Protein AF-A0A7X1KJV2-F1 (afdb_monomer_lite)

Secondary structure (DSSP, 8-state):
----HHHHHHHHHHHHHTT-TTS---S--SS---HHHHHHHHHHHHHHHHHHHHHHHHHHHHHHHHHHHHHHHHHHHHHHHHHHHHHHHHHHHHHHHHHHHHHHHHHHHHHHHHHHHHHHHHHHHHHHHHHHHHHHHHHHHHHHHHHHHHHHHHTTPPP-SSSHHHHHHHHHHHHHSTTHHHHHHHHHHHHHHHHHHHTT-

pLDDT: mean 85.7, std 14.47, range [44.16, 98.56]

Structure (mmCIF, N/CA/C/O backbone):
data_AF-A0A7X1KJV2-F1
#
_entry.id   AF-A0A7X1KJV2-F1
#
loop_
_atom_site.group_PDB
_atom_site.id
_atom_site.type_symbol
_atom_site.label_atom_id
_atom_site.label_alt_id
_atom_site.label_comp_id
_atom_site.label_asym_id
_atom_site.label_entity_id
_atom_site.label_seq_id
_atom_site.pdbx_PDB_ins_code
_atom_site.Cartn_x
_atom_site.Cartn_y
_atom_site.Cartn_z
_atom_site.occupancy
_atom_site.B_iso_or_equiv
_atom_site.auth_seq_id
_atom_site.auth_comp_id
_atom_site.auth_asym_id
_atom_site.auth_atom_id
_atom_site.pdbx_PDB_model_num
ATOM 1 N N . MET A 1 1 ? -33.672 -8.541 75.649 1.00 48.47 1 MET A N 1
ATOM 2 C CA . MET A 1 1 ? -34.835 -8.705 76.542 1.00 48.47 1 MET A CA 1
ATOM 3 C C . MET A 1 1 ? -36.002 -9.132 75.667 1.00 48.47 1 MET A C 1
ATOM 5 O O . MET A 1 1 ? -36.466 -8.332 74.867 1.00 48.47 1 MET A O 1
ATOM 9 N N . THR A 1 2 ? -36.360 -10.414 75.686 1.00 64.50 2 THR A N 1
ATOM 10 C CA . THR A 1 2 ? -37.400 -10.982 74.814 1.00 64.50 2 THR A CA 1
ATOM 11 C C . THR A 1 2 ? -38.741 -10.815 75.512 1.00 64.50 2 THR A C 1
ATOM 13 O O . THR A 1 2 ? -38.960 -11.388 76.575 1.00 64.50 2 THR A O 1
ATOM 16 N N . ILE A 1 3 ? -39.604 -9.972 74.956 1.00 75.69 3 ILE A N 1
ATOM 17 C CA . ILE A 1 3 ? -40.959 -9.781 75.467 1.00 75.69 3 ILE A CA 1
ATOM 18 C C . ILE A 1 3 ? -41.814 -10.947 74.960 1.00 75.69 3 ILE A C 1
ATOM 20 O O . ILE A 1 3 ? -41.861 -11.204 73.758 1.00 75.69 3 ILE A O 1
ATOM 24 N N . ASP A 1 4 ? -42.471 -11.657 75.875 1.00 85.12 4 ASP A N 1
ATOM 25 C CA . ASP A 1 4 ? -43.374 -12.767 75.559 1.00 85.12 4 ASP A CA 1
ATOM 26 C C . ASP A 1 4 ? -44.727 -12.211 75.079 1.00 85.12 4 ASP A C 1
ATOM 28 O O . ASP A 1 4 ? -45.632 -11.919 75.867 1.00 85.12 4 ASP A O 1
ATOM 32 N N . LYS A 1 5 ? -44.815 -11.968 73.766 1.00 83.50 5 LYS A N 1
ATOM 33 C CA . LYS A 1 5 ? -45.962 -11.320 73.108 1.00 83.50 5 LYS A CA 1
ATOM 34 C C . LYS A 1 5 ? -47.236 -12.150 73.202 1.00 83.50 5 LYS A C 1
ATOM 36 O O . LYS A 1 5 ? -48.305 -11.582 73.390 1.00 83.50 5 LYS A O 1
ATOM 41 N N . GLU A 1 6 ? -47.106 -13.473 73.138 1.00 85.44 6 GLU A N 1
ATOM 42 C CA . GLU A 1 6 ? -48.201 -14.434 73.312 1.00 85.44 6 GLU A CA 1
ATOM 43 C C . GLU A 1 6 ? -48.834 -14.278 74.700 1.00 85.44 6 GLU A C 1
ATOM 45 O O . GLU A 1 6 ? -50.049 -14.115 74.823 1.00 85.44 6 GLU A O 1
ATOM 50 N N . LYS A 1 7 ? -48.008 -14.216 75.756 1.00 84.88 7 LYS A N 1
ATOM 51 C CA . LYS A 1 7 ? -48.503 -13.971 77.120 1.00 84.88 7 LYS A CA 1
ATOM 52 C C . LYS A 1 7 ? -49.143 -12.594 77.283 1.00 84.88 7 LYS A C 1
ATOM 54 O O . LYS A 1 7 ? -50.166 -12.484 77.955 1.00 84.88 7 LYS A O 1
ATOM 59 N N . LEU A 1 8 ? -48.572 -11.545 76.689 1.00 82.31 8 LEU A N 1
ATOM 60 C CA . LEU A 1 8 ? -49.138 -10.189 76.754 1.00 82.31 8 LEU A CA 1
ATOM 61 C C . LEU A 1 8 ? -50.469 -10.070 76.007 1.00 82.31 8 LEU A C 1
ATOM 63 O O . LEU A 1 8 ? -51.393 -9.438 76.518 1.00 82.31 8 LEU A O 1
ATOM 67 N N . LYS A 1 9 ? -50.586 -10.715 74.845 1.00 86.88 9 LYS A N 1
ATOM 68 C CA . LYS A 1 9 ? -51.823 -10.800 74.067 1.00 86.88 9 LYS A CA 1
ATOM 69 C C . LYS A 1 9 ? -52.916 -11.520 74.855 1.00 86.88 9 LYS A C 1
ATOM 71 O O . LYS A 1 9 ? -53.989 -10.956 75.052 1.00 86.88 9 LYS A O 1
ATOM 76 N N . ALA A 1 10 ? -52.601 -12.689 75.418 1.00 83.31 10 ALA A N 1
ATOM 77 C CA . ALA A 1 10 ? -53.531 -13.462 76.240 1.00 83.31 10 ALA A CA 1
ATOM 78 C C . ALA A 1 10 ? -53.995 -12.698 77.497 1.00 83.31 10 ALA A C 1
ATOM 80 O O . ALA A 1 10 ? -55.165 -12.765 77.878 1.00 83.31 10 ALA A O 1
ATOM 81 N N . LEU A 1 11 ? -53.100 -11.942 78.147 1.00 82.38 11 LEU A N 1
ATOM 82 C CA . LEU A 1 11 ? -53.447 -11.097 79.296 1.00 82.38 11 LEU A CA 1
ATOM 83 C C . LEU A 1 11 ? -54.347 -9.916 78.904 1.00 82.38 11 LEU A C 1
ATOM 85 O O . LEU A 1 11 ? -55.293 -9.612 79.632 1.00 82.38 11 LEU A O 1
ATOM 89 N N . ALA A 1 12 ? -54.087 -9.274 77.763 1.00 79.50 12 ALA A N 1
ATOM 90 C CA . ALA A 1 12 ? -54.897 -8.167 77.261 1.00 79.50 12 ALA A CA 1
ATOM 91 C C . ALA A 1 12 ? -56.299 -8.631 76.822 1.00 79.50 12 ALA A C 1
ATOM 93 O O . ALA A 1 12 ? -57.295 -8.031 77.223 1.00 79.50 12 ALA A O 1
ATOM 94 N N . GLU A 1 13 ? -56.404 -9.741 76.088 1.00 81.12 13 GLU A N 1
ATOM 95 C CA . GLU A 1 13 ? -57.688 -10.348 75.700 1.00 81.12 13 GLU A CA 1
ATOM 96 C C . GLU A 1 13 ? -58.522 -10.737 76.932 1.00 81.12 13 GLU A C 1
ATOM 98 O O . GLU A 1 13 ? -59.712 -10.421 77.012 1.00 81.12 13 GLU A O 1
ATOM 103 N N . ARG A 1 14 ? -57.886 -11.328 77.955 1.00 79.88 14 ARG A N 1
ATOM 104 C CA . ARG A 1 14 ? -58.539 -11.680 79.226 1.00 79.88 14 ARG A CA 1
ATOM 105 C C . ARG A 1 14 ? -59.003 -10.451 80.015 1.00 79.88 14 ARG A C 1
ATOM 107 O O . ARG A 1 14 ? -60.064 -10.490 80.633 1.00 79.88 14 ARG A O 1
ATOM 114 N N . ALA A 1 15 ? -58.247 -9.353 79.986 1.00 72.56 15 ALA A N 1
ATOM 115 C CA . ALA A 1 15 ? -58.628 -8.096 80.632 1.00 72.56 15 ALA A CA 1
ATOM 116 C C . ALA A 1 15 ? -59.816 -7.400 79.938 1.00 72.56 15 ALA A C 1
ATOM 118 O O . ALA A 1 15 ? -60.631 -6.772 80.612 1.00 72.56 15 ALA A O 1
ATOM 119 N N . ILE A 1 16 ? -59.953 -7.539 78.614 1.00 71.88 16 ILE A N 1
ATOM 120 C CA . ILE A 1 16 ? -61.125 -7.057 77.863 1.00 71.88 16 ILE A CA 1
ATOM 121 C C . ILE A 1 16 ? -62.349 -7.923 78.176 1.00 71.88 16 ILE A C 1
ATOM 123 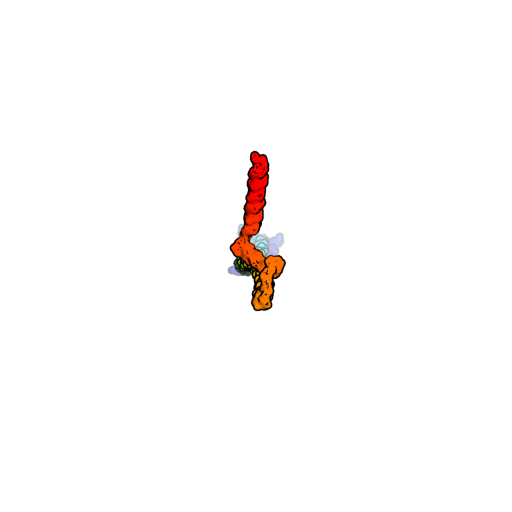O O . ILE A 1 16 ? -63.409 -7.382 78.485 1.00 71.88 16 ILE A O 1
ATOM 127 N N . ALA A 1 17 ? -62.193 -9.252 78.170 1.00 71.75 17 ALA A N 1
ATOM 128 C CA . ALA A 1 17 ? -63.270 -10.193 78.489 1.00 71.75 17 ALA A CA 1
ATOM 129 C C . ALA A 1 17 ? -63.822 -10.010 79.918 1.00 71.75 17 ALA A C 1
ATOM 131 O O . ALA A 1 17 ? -65.021 -10.157 80.145 1.00 71.75 17 ALA A O 1
ATOM 132 N N . ASN A 1 18 ? -62.964 -9.635 80.873 1.00 66.62 18 ASN A N 1
ATOM 133 C CA . ASN A 1 18 ? -63.346 -9.388 82.267 1.00 66.62 18 ASN A CA 1
ATOM 134 C C . ASN A 1 18 ? -63.974 -8.000 82.521 1.00 66.62 18 ASN A C 1
ATOM 136 O O . ASN A 1 18 ? -64.547 -7.798 83.587 1.00 66.62 18 ASN A O 1
ATOM 140 N N . ASN A 1 19 ? -63.907 -7.057 81.572 1.00 61.09 19 ASN A N 1
ATOM 141 C CA . ASN A 1 19 ? -64.531 -5.723 81.659 1.00 61.09 19 ASN A CA 1
ATOM 142 C C . ASN A 1 19 ? -65.955 -5.692 81.053 1.00 61.09 19 ASN A C 1
ATOM 144 O O . ASN A 1 19 ? -66.421 -4.665 80.555 1.00 61.09 19 ASN A O 1
ATOM 148 N N . HIS A 1 20 ? -66.658 -6.827 81.069 1.00 48.97 20 HIS A N 1
ATOM 149 C CA . HIS A 1 20 ? -68.021 -6.954 80.552 1.00 48.97 20 HIS A CA 1
ATOM 150 C C . HIS A 1 20 ? -69.034 -6.158 81.413 1.00 48.97 20 HIS A C 1
ATOM 152 O O . HIS A 1 20 ? -68.893 -6.141 82.637 1.00 48.97 20 HIS A O 1
ATOM 158 N N . PRO A 1 21 ? -70.104 -5.563 80.838 1.00 47.06 21 PRO A N 1
ATOM 159 C CA . PRO A 1 21 ? -71.015 -4.649 81.546 1.00 47.06 21 PRO A CA 1
ATOM 160 C C . PRO A 1 21 ? -71.909 -5.288 82.635 1.00 47.06 21 PRO A C 1
ATOM 162 O O . PRO A 1 21 ? -72.857 -4.656 83.091 1.00 47.06 21 PRO A O 1
ATOM 165 N N . GLY A 1 22 ? -71.636 -6.526 83.060 1.00 52.06 22 GLY A N 1
ATOM 166 C CA . GLY A 1 22 ? -72.418 -7.269 84.057 1.00 52.06 22 GLY A CA 1
ATOM 167 C C . GLY A 1 22 ? -71.641 -7.746 85.291 1.00 52.06 22 GLY A C 1
ATOM 168 O O . GLY A 1 22 ? -72.224 -8.426 86.130 1.00 52.06 22 GLY A O 1
ATOM 169 N N . GLY A 1 23 ? -70.348 -7.428 85.422 1.00 46.00 23 GLY A N 1
ATOM 170 C CA . GLY A 1 23 ? -69.518 -7.820 86.569 1.00 46.00 23 GLY A CA 1
ATOM 171 C C . GLY A 1 23 ? -68.960 -6.600 87.297 1.00 46.00 23 GLY A C 1
ATOM 172 O O . GLY A 1 23 ? -68.444 -5.695 86.654 1.00 46.00 23 GLY A O 1
ATOM 173 N N . GLY A 1 24 ? -69.104 -6.573 88.626 1.00 44.16 24 GLY A N 1
ATOM 174 C CA . GLY A 1 24 ? -68.812 -5.448 89.525 1.00 44.16 24 GLY A CA 1
ATOM 175 C C . GLY A 1 24 ? -67.584 -4.604 89.166 1.00 44.16 24 GLY A C 1
ATOM 176 O O . GLY A 1 24 ? -66.493 -5.121 88.935 1.00 44.16 24 GLY A O 1
ATOM 177 N N . GLY A 1 25 ? -67.800 -3.286 89.143 1.00 45.44 25 GLY A N 1
ATOM 178 C CA . GLY A 1 25 ? -66.841 -2.281 88.702 1.00 45.44 25 GLY A CA 1
ATOM 179 C C . GLY A 1 25 ? -65.503 -2.322 89.437 1.00 45.44 25 GLY A C 1
ATOM 180 O O . GLY A 1 25 ? -65.438 -2.391 90.663 1.00 45.44 25 GLY A O 1
ATOM 181 N N . ASN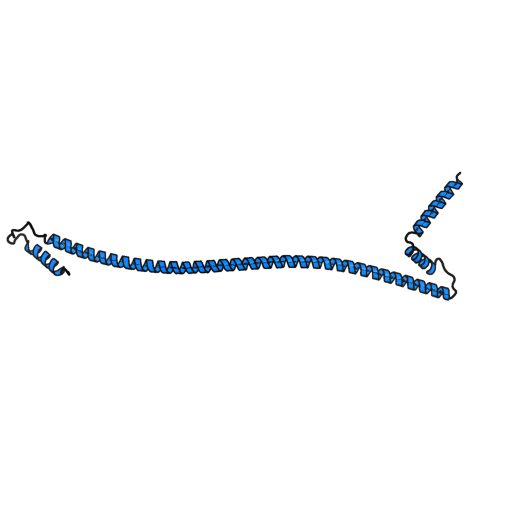 A 1 26 ? -64.431 -2.215 88.657 1.00 47.06 26 ASN A N 1
ATOM 182 C CA . ASN A 1 26 ? -63.079 -2.008 89.154 1.00 47.06 26 ASN A CA 1
ATOM 183 C C . ASN A 1 26 ? -62.790 -0.486 89.194 1.00 47.06 26 ASN A C 1
ATOM 185 O O . ASN A 1 26 ? -63.020 0.188 88.187 1.00 47.06 26 ASN A O 1
ATOM 189 N N . PRO A 1 27 ? -62.310 0.095 90.312 1.00 49.94 27 PRO A N 1
ATOM 190 C CA . PRO A 1 27 ? -62.375 1.538 90.573 1.00 49.94 27 PRO A CA 1
ATOM 191 C C . PRO A 1 27 ? -61.154 2.352 90.103 1.00 49.94 27 PRO A C 1
ATOM 193 O O . PRO A 1 27 ? -60.945 3.460 90.586 1.00 49.94 27 PRO A O 1
ATOM 196 N N . PHE A 1 28 ? -60.338 1.863 89.165 1.00 51.31 28 PHE A N 1
ATOM 197 C CA . PHE A 1 28 ? -59.139 2.591 88.715 1.00 51.31 28 PHE A CA 1
ATOM 198 C C . PHE A 1 28 ? -59.146 2.871 87.204 1.00 51.31 28 PHE A C 1
ATOM 200 O O . PHE A 1 28 ? -58.541 2.121 86.440 1.00 51.31 28 PHE A O 1
ATOM 207 N N . PRO A 1 29 ? -59.768 3.978 86.750 1.00 49.12 29 PRO A N 1
ATOM 208 C CA . PRO A 1 29 ? -59.732 4.392 85.349 1.00 49.12 29 PRO A CA 1
ATOM 209 C C . PRO A 1 29 ? -58.500 5.241 84.980 1.00 49.12 29 PRO A C 1
ATOM 211 O O . PRO A 1 29 ? -58.354 5.610 83.821 1.00 49.12 29 PRO A O 1
ATOM 214 N N . ALA A 1 30 ? -57.623 5.588 85.932 1.00 45.75 30 ALA A N 1
ATOM 215 C CA . ALA A 1 30 ? -56.732 6.743 85.766 1.00 45.75 30 ALA A CA 1
ATOM 216 C C . ALA A 1 30 ? -55.244 6.457 85.469 1.00 45.75 30 ALA A C 1
ATOM 218 O O . ALA A 1 30 ? -54.527 7.404 85.169 1.00 45.75 30 ALA A O 1
ATOM 219 N N . LEU A 1 31 ? -54.745 5.212 85.518 1.00 50.66 31 LEU A N 1
ATOM 220 C CA . LEU A 1 31 ? -53.299 4.941 85.329 1.00 50.66 31 LEU A CA 1
ATOM 221 C C . LEU A 1 31 ? -52.950 3.668 84.535 1.00 50.66 31 LEU A C 1
ATOM 223 O O . LEU A 1 31 ? -51.782 3.296 84.455 1.00 50.66 31 LEU A O 1
ATOM 227 N N . ALA A 1 32 ? -53.922 2.999 83.919 1.00 52.59 32 ALA A N 1
ATOM 228 C CA . ALA A 1 32 ? -53.690 1.735 83.228 1.00 52.59 32 ALA A CA 1
ATOM 229 C C . ALA A 1 32 ? -53.870 1.8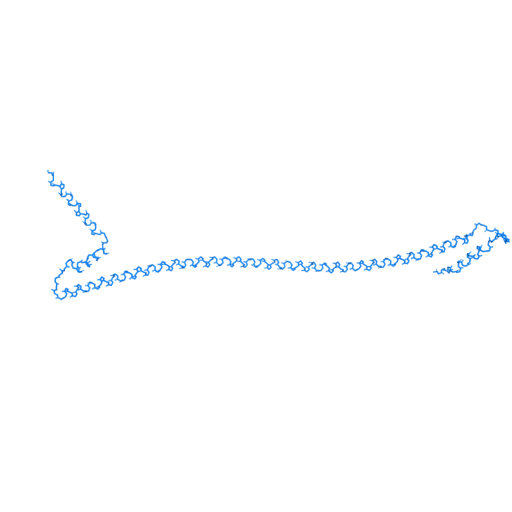99 81.717 1.00 52.59 32 ALA A C 1
ATOM 231 O O . ALA A 1 32 ? -54.941 2.287 81.252 1.00 52.59 32 ALA A O 1
ATOM 232 N N . VAL A 1 33 ? -52.828 1.576 80.948 1.00 59.75 33 VAL A N 1
ATOM 233 C CA . VAL A 1 33 ? -52.923 1.362 79.496 1.00 59.75 33 VAL A CA 1
ATOM 234 C C . VAL A 1 33 ? -54.124 0.451 79.229 1.00 59.75 33 VAL A C 1
ATOM 236 O O . VAL A 1 33 ? -54.203 -0.641 79.799 1.00 59.75 33 VAL A O 1
ATOM 239 N N . ARG A 1 34 ? -55.088 0.888 78.407 1.00 76.19 34 ARG A N 1
ATOM 240 C CA . ARG A 1 34 ? -56.277 0.068 78.140 1.00 76.19 34 ARG A CA 1
ATOM 241 C C . ARG A 1 34 ? -55.836 -1.167 77.371 1.00 76.19 34 ARG A C 1
ATOM 243 O O . ARG A 1 34 ? -55.030 -1.081 76.450 1.00 76.19 34 ARG A O 1
ATOM 250 N N . ALA A 1 35 ? -56.393 -2.322 77.708 1.00 75.12 35 ALA A N 1
ATOM 251 C CA . ALA A 1 35 ? -56.034 -3.581 77.060 1.00 75.12 35 ALA A CA 1
ATOM 252 C C . ALA A 1 35 ? -56.224 -3.560 75.523 1.00 75.12 35 ALA A C 1
ATOM 254 O O . ALA A 1 35 ? -55.469 -4.207 74.804 1.00 75.12 35 ALA A O 1
ATOM 255 N N . ALA A 1 36 ? -57.156 -2.752 75.003 1.00 78.75 36 ALA A N 1
ATOM 256 C CA . ALA A 1 36 ? -57.307 -2.507 73.565 1.00 78.75 36 ALA A CA 1
ATOM 257 C C . ALA A 1 36 ? -56.112 -1.748 72.947 1.00 78.75 36 ALA A C 1
ATOM 259 O O . ALA A 1 36 ? -55.682 -2.066 71.837 1.00 78.75 36 ALA A O 1
ATOM 260 N N . ASP A 1 37 ? -55.539 -0.787 73.678 1.00 84.31 37 ASP A N 1
ATOM 261 C CA . ASP A 1 37 ? -54.337 -0.061 73.258 1.00 84.31 37 ASP A CA 1
ATOM 262 C C . ASP A 1 37 ? -53.125 -1.023 73.238 1.00 84.31 37 ASP A C 1
ATOM 264 O O . ASP A 1 37 ? -52.310 -0.969 72.320 1.00 84.31 37 ASP A O 1
ATOM 268 N N . VAL A 1 38 ? -53.054 -1.984 74.177 1.00 84.88 38 VAL A N 1
ATOM 269 C CA . VAL A 1 38 ? -52.026 -3.051 74.191 1.00 84.88 38 VAL A CA 1
ATOM 270 C C . VAL A 1 38 ? -52.127 -3.959 72.961 1.00 84.88 38 VAL A C 1
ATOM 272 O O . VAL A 1 38 ? -51.110 -4.224 72.323 1.00 84.88 38 VAL A O 1
ATOM 275 N N . LEU A 1 39 ? -53.329 -4.417 72.594 1.00 85.44 39 LEU A N 1
ATOM 276 C CA . LEU A 1 39 ? -53.520 -5.247 71.395 1.00 85.44 39 LEU A CA 1
ATOM 277 C C . LEU A 1 39 ? -53.187 -4.490 70.103 1.00 85.44 39 LEU A C 1
ATOM 279 O O . LEU A 1 39 ? -52.566 -5.057 69.208 1.00 85.44 39 LEU A O 1
ATOM 283 N N . THR A 1 40 ? -53.539 -3.203 70.028 1.00 89.62 40 THR A N 1
ATOM 284 C CA . THR A 1 40 ? -53.208 -2.344 68.879 1.00 89.62 40 THR A CA 1
ATOM 285 C C . THR A 1 40 ? -51.694 -2.176 68.730 1.00 89.62 40 THR A C 1
ATOM 287 O O . THR A 1 40 ? -51.159 -2.305 67.631 1.00 89.62 40 THR A O 1
ATOM 290 N N . LEU A 1 41 ? -50.984 -1.957 69.843 1.00 90.94 41 LEU A N 1
ATOM 291 C CA . LEU A 1 41 ? -49.523 -1.875 69.850 1.00 90.94 41 LEU A CA 1
ATOM 292 C C . LEU A 1 41 ? -48.864 -3.206 69.469 1.00 90.94 41 LEU A C 1
ATOM 294 O O . LEU A 1 41 ? -47.882 -3.198 68.734 1.00 90.94 41 LEU A O 1
ATOM 298 N N . LEU A 1 42 ? -49.393 -4.346 69.930 1.00 89.81 42 LEU A N 1
ATOM 299 C CA . LEU A 1 42 ? -48.882 -5.667 69.545 1.00 89.81 42 LEU A CA 1
ATOM 300 C C . LEU A 1 42 ? -49.043 -5.925 68.041 1.00 89.81 42 LEU A C 1
ATOM 302 O O . LEU A 1 42 ? -48.091 -6.376 67.407 1.00 89.81 42 LEU A O 1
ATOM 306 N N . ALA A 1 43 ? -50.196 -5.576 67.465 1.00 90.94 43 ALA A N 1
ATOM 307 C CA . ALA A 1 43 ? -50.432 -5.694 66.028 1.00 90.94 43 ALA A CA 1
ATOM 308 C C . ALA A 1 43 ? -49.491 -4.794 65.206 1.00 90.94 43 ALA A C 1
ATOM 310 O O . ALA A 1 43 ? -48.936 -5.234 64.199 1.00 90.94 43 ALA A O 1
ATOM 311 N N . GLU A 1 44 ? -49.252 -3.554 65.646 1.00 94.69 44 GLU A N 1
ATOM 312 C CA . GLU A 1 44 ? -48.300 -2.660 64.974 1.00 94.69 44 GLU A CA 1
ATOM 313 C C . GLU A 1 44 ? -46.856 -3.174 65.098 1.00 94.69 44 GLU A C 1
ATOM 315 O O . GLU A 1 44 ? -46.104 -3.115 64.128 1.00 94.69 44 GLU A O 1
ATOM 320 N N . ILE A 1 45 ? -46.466 -3.743 66.247 1.00 92.62 45 ILE A N 1
ATOM 321 C CA . ILE A 1 45 ? -45.152 -4.387 66.420 1.00 92.62 45 ILE A CA 1
ATOM 322 C C . ILE A 1 45 ? -44.982 -5.548 65.433 1.00 92.62 45 ILE A C 1
ATOM 324 O O . ILE A 1 45 ? -43.939 -5.643 64.788 1.00 92.62 45 ILE A O 1
ATOM 328 N N . GLU A 1 46 ? -45.983 -6.423 65.302 1.00 93.12 46 GLU A N 1
ATOM 329 C CA . GLU A 1 46 ? -45.951 -7.537 64.345 1.00 93.12 46 GLU A CA 1
ATOM 330 C C . GLU A 1 46 ? -45.825 -7.030 62.901 1.00 93.12 46 GLU A C 1
ATOM 332 O O . GLU A 1 46 ? -44.979 -7.522 62.150 1.00 93.12 46 GLU A O 1
ATOM 337 N N . ARG A 1 47 ? -46.587 -5.990 62.525 1.00 96.12 47 ARG A N 1
ATOM 338 C CA . ARG A 1 47 ? -46.476 -5.368 61.195 1.00 96.12 47 ARG A CA 1
ATOM 339 C C . ARG A 1 47 ? -45.072 -4.815 60.949 1.00 96.12 47 ARG A C 1
ATOM 341 O O . ARG A 1 47 ? -44.466 -5.106 59.920 1.00 96.12 47 ARG A O 1
ATOM 348 N N . LEU A 1 48 ? -44.528 -4.065 61.907 1.00 95.44 48 LEU A N 1
ATOM 349 C CA . LEU A 1 48 ? -43.195 -3.470 61.806 1.00 95.44 48 LEU A CA 1
ATOM 350 C C . LEU A 1 48 ? -42.082 -4.522 61.723 1.00 95.44 48 LEU A C 1
ATOM 352 O O . LEU A 1 48 ? -41.061 -4.283 61.078 1.00 95.44 48 LEU A O 1
ATOM 356 N N . GLU A 1 49 ? -42.231 -5.684 62.358 1.00 94.12 49 GLU A N 1
ATOM 357 C CA . GLU A 1 49 ? -41.268 -6.784 62.233 1.00 94.12 49 GLU A CA 1
ATOM 358 C C . GLU A 1 49 ? -41.275 -7.406 60.836 1.00 94.12 49 GLU A C 1
ATOM 360 O O . GLU A 1 49 ? -40.202 -7.661 60.277 1.00 94.12 49 GLU A O 1
ATOM 365 N N . VAL A 1 50 ? -42.460 -7.588 60.248 1.00 95.31 50 VAL A N 1
ATOM 366 C CA . VAL A 1 50 ? -42.610 -8.050 58.861 1.00 95.31 50 VAL A CA 1
ATOM 367 C C . VAL A 1 50 ? -42.006 -7.037 57.888 1.00 95.31 50 VAL A C 1
ATOM 369 O O . VAL A 1 50 ? -41.186 -7.415 57.044 1.00 95.31 50 VAL A O 1
ATOM 372 N N . ASP A 1 51 ? -42.329 -5.751 58.045 1.00 96.19 51 ASP A N 1
ATOM 373 C CA . ASP A 1 51 ? -41.793 -4.667 57.214 1.00 96.19 51 ASP A CA 1
ATOM 374 C C . ASP A 1 51 ? -40.259 -4.602 57.315 1.00 96.19 51 ASP A C 1
ATOM 376 O O . ASP A 1 51 ? -39.560 -4.565 56.299 1.00 96.19 51 ASP A O 1
ATOM 380 N N . ASN A 1 52 ? -39.702 -4.689 58.529 1.00 95.75 52 ASN A N 1
ATOM 381 C CA . ASN A 1 52 ? -38.253 -4.742 58.748 1.00 95.75 52 ASN A CA 1
ATOM 382 C C . ASN A 1 52 ? -37.600 -5.967 58.097 1.00 95.75 52 ASN A C 1
ATOM 384 O O . ASN A 1 52 ? -36.510 -5.854 57.527 1.00 95.75 52 ASN A O 1
ATOM 388 N N . GLY A 1 53 ? -38.241 -7.135 58.165 1.00 96.25 53 GLY A N 1
ATOM 389 C CA . GLY A 1 53 ? -37.782 -8.345 57.483 1.00 96.25 53 GLY A CA 1
ATOM 390 C C . GLY A 1 53 ? -37.735 -8.163 55.964 1.00 96.25 53 GLY A C 1
ATOM 391 O O . GLY A 1 53 ? -36.721 -8.471 55.330 1.00 96.25 53 GLY A O 1
ATOM 392 N N . SER A 1 54 ? -38.795 -7.585 55.394 1.00 96.25 54 SER A N 1
ATOM 393 C CA . SER A 1 54 ? -38.889 -7.269 53.966 1.00 96.25 54 SER A CA 1
ATOM 394 C C . SER A 1 54 ? -37.812 -6.270 53.532 1.00 96.25 54 SER A C 1
ATOM 396 O O . SER A 1 54 ? -37.079 -6.527 52.571 1.00 96.25 54 SER A O 1
ATOM 398 N N . MET A 1 55 ? -37.627 -5.181 54.289 1.00 96.69 55 MET A N 1
ATOM 399 C CA . MET A 1 55 ? -36.587 -4.181 54.028 1.00 96.69 55 MET A CA 1
ATOM 400 C C . MET A 1 55 ? -35.187 -4.788 54.088 1.00 96.69 55 MET A C 1
ATOM 402 O O . MET A 1 55 ? -34.397 -4.575 53.172 1.00 96.69 55 MET A O 1
ATOM 406 N N . ARG A 1 56 ? -34.877 -5.603 55.106 1.00 95.75 56 ARG A N 1
ATOM 407 C CA . ARG A 1 56 ? -33.585 -6.307 55.195 1.00 95.75 56 ARG A CA 1
ATOM 408 C C . ARG A 1 56 ? -33.339 -7.192 53.975 1.00 95.75 56 ARG A C 1
ATOM 410 O O . ARG A 1 56 ? -32.238 -7.178 53.424 1.00 95.75 56 ARG A O 1
ATOM 417 N N . GLY A 1 57 ? -34.357 -7.932 53.536 1.00 96.62 57 GLY A N 1
ATOM 418 C CA . GLY A 1 57 ? -34.289 -8.742 52.321 1.00 96.62 57 GLY A CA 1
ATOM 419 C C . GLY A 1 57 ? -34.049 -7.898 51.066 1.00 96.62 57 GLY A C 1
ATOM 420 O O . GLY A 1 57 ? -33.220 -8.261 50.232 1.00 96.62 57 GLY A O 1
ATOM 421 N N . SER A 1 58 ? -34.727 -6.755 50.953 1.00 96.62 58 SER A N 1
ATOM 422 C CA . SER A 1 58 ? -34.549 -5.808 49.848 1.00 96.62 58 SER A CA 1
ATOM 423 C C . SER A 1 58 ? -33.136 -5.224 49.811 1.00 96.62 58 SER A C 1
ATOM 425 O O . SER A 1 58 ? -32.457 -5.325 48.792 1.00 96.62 58 SER A O 1
ATOM 427 N N . THR A 1 59 ? -32.643 -4.710 50.942 1.00 96.50 59 THR A N 1
ATOM 428 C CA . THR A 1 59 ? -31.290 -4.150 51.067 1.00 96.50 59 THR A CA 1
ATOM 429 C C . THR A 1 59 ? -30.223 -5.178 50.705 1.00 96.50 59 THR A C 1
ATOM 431 O O . THR A 1 59 ? -29.256 -4.851 50.018 1.00 96.50 59 THR A O 1
ATOM 434 N N . LYS A 1 60 ? -30.407 -6.443 51.108 1.00 97.19 60 LYS A N 1
ATOM 435 C CA . LYS A 1 60 ? -29.493 -7.526 50.735 1.00 97.19 60 LYS A CA 1
ATOM 436 C C . LYS A 1 60 ? -29.460 -7.745 49.219 1.00 97.19 60 LYS A C 1
ATOM 438 O O . LYS A 1 60 ? -28.374 -7.776 48.646 1.00 97.19 60 LYS A O 1
ATOM 443 N N . ARG A 1 61 ? -30.627 -7.851 48.570 1.00 96.88 61 ARG A N 1
ATOM 444 C CA . ARG A 1 61 ? -30.720 -8.018 47.107 1.00 96.88 61 ARG A CA 1
ATOM 445 C C . ARG A 1 61 ? -30.080 -6.851 46.362 1.00 96.88 61 ARG A C 1
ATOM 447 O O . ARG A 1 61 ? -29.263 -7.078 45.480 1.00 96.88 61 ARG A O 1
ATOM 454 N N . MET A 1 62 ? -30.354 -5.617 46.786 1.00 96.94 62 MET A N 1
ATOM 455 C CA . MET A 1 62 ? -29.716 -4.431 46.209 1.00 96.94 62 MET A CA 1
ATOM 456 C C . MET A 1 62 ? -28.188 -4.477 46.326 1.00 96.94 62 MET A C 1
ATOM 458 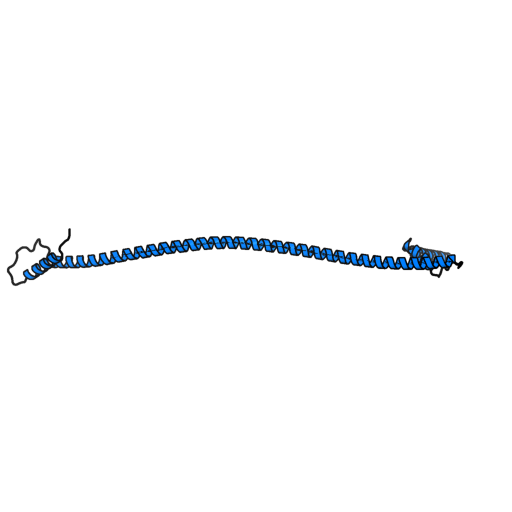O O . MET A 1 62 ? -27.490 -4.129 45.378 1.00 96.94 62 MET A O 1
ATOM 462 N N . GLY A 1 63 ? -27.653 -4.927 47.466 1.00 97.31 63 GLY A N 1
ATOM 463 C CA . GLY A 1 63 ? -26.210 -5.104 47.643 1.00 97.31 63 GLY A CA 1
ATOM 464 C C . GLY A 1 63 ? -25.617 -6.159 46.701 1.00 97.31 63 GLY A C 1
ATOM 465 O O . GLY A 1 63 ? -24.540 -5.955 46.136 1.00 97.31 63 GLY A O 1
ATOM 466 N N . GLU A 1 64 ? -26.328 -7.267 46.486 1.00 97.62 64 GLU A N 1
ATOM 467 C CA . GLU A 1 64 ? -25.929 -8.308 45.533 1.00 97.62 64 GLU A CA 1
ATOM 468 C C . GLU A 1 64 ? -25.953 -7.793 44.085 1.00 97.62 64 GLU A C 1
ATOM 470 O O . GLU A 1 64 ? -24.987 -8.013 43.348 1.00 97.62 64 GLU A O 1
ATOM 475 N N . ASP A 1 65 ? -26.994 -7.057 43.693 1.00 97.81 65 ASP A N 1
ATOM 476 C CA . ASP A 1 65 ? -27.127 -6.469 42.356 1.00 97.81 65 ASP A CA 1
ATOM 477 C C . ASP A 1 65 ? -26.058 -5.404 42.094 1.00 97.81 65 ASP A C 1
ATOM 479 O O . ASP A 1 65 ? -25.402 -5.428 41.051 1.00 97.81 65 ASP A O 1
ATOM 483 N N . ALA A 1 66 ? -25.793 -4.529 43.069 1.00 97.62 66 ALA A N 1
ATOM 484 C CA . ALA A 1 66 ? -24.717 -3.544 42.989 1.00 97.62 66 ALA A CA 1
ATOM 485 C C . ALA A 1 66 ? -23.345 -4.218 42.824 1.00 97.62 66 ALA A C 1
ATOM 487 O O . ALA A 1 66 ? -22.531 -3.791 42.002 1.00 97.62 66 ALA A O 1
ATOM 488 N N . SER A 1 67 ? -23.095 -5.316 43.548 1.00 97.94 67 SER A N 1
ATOM 489 C CA . SER A 1 67 ? -21.854 -6.086 43.412 1.00 97.94 67 SER A CA 1
ATOM 490 C C . SER A 1 67 ? -21.719 -6.727 42.026 1.00 97.94 67 SER A C 1
ATOM 492 O O . SER A 1 67 ? -20.638 -6.692 41.429 1.00 97.94 67 SER A O 1
ATOM 494 N N . ARG A 1 68 ? -22.808 -7.284 41.473 1.00 98.12 68 ARG A N 1
ATOM 495 C CA . ARG A 1 68 ? -22.824 -7.843 40.109 1.00 98.12 68 ARG A CA 1
ATOM 496 C C . ARG A 1 68 ? -22.580 -6.763 39.060 1.00 98.12 68 ARG A C 1
ATOM 498 O O . ARG A 1 68 ? -21.718 -6.951 38.202 1.00 98.12 68 ARG A O 1
ATOM 505 N N . ALA A 1 69 ? -23.267 -5.628 39.166 1.00 97.88 69 ALA A N 1
ATOM 506 C CA . ALA A 1 69 ? -23.090 -4.492 38.268 1.00 97.88 69 ALA A CA 1
ATOM 507 C C . ALA A 1 69 ? -21.646 -3.971 38.302 1.00 97.88 69 ALA A C 1
ATOM 509 O O . ALA A 1 69 ? -21.035 -3.771 37.254 1.00 97.88 69 ALA A O 1
ATOM 510 N N . GLN A 1 70 ? -21.049 -3.848 39.491 1.00 98.19 70 GLN A N 1
ATOM 511 C CA . GLN A 1 70 ? -19.659 -3.416 39.633 1.00 98.19 70 GLN A CA 1
ATOM 512 C C . GLN A 1 70 ? -18.670 -4.414 39.011 1.00 98.19 70 GLN A C 1
ATOM 514 O O . GLN A 1 70 ? -17.703 -4.007 38.363 1.00 98.19 70 GLN A O 1
ATOM 519 N N . LYS A 1 71 ? -18.892 -5.724 39.182 1.00 98.19 71 LYS A N 1
ATOM 520 C CA . LYS A 1 71 ? -18.067 -6.759 38.535 1.00 98.19 71 LYS A CA 1
ATOM 521 C C . LYS A 1 71 ? -18.177 -6.690 37.014 1.00 98.19 71 LYS A C 1
ATOM 523 O O . LYS A 1 71 ? -17.150 -6.752 36.340 1.00 98.19 71 LYS A O 1
ATOM 528 N N . GLN A 1 72 ? -19.389 -6.526 36.489 1.00 98.12 72 GLN A N 1
ATOM 529 C CA . GLN A 1 72 ? -19.618 -6.416 35.052 1.00 98.12 72 GLN A CA 1
ATOM 530 C C . GLN A 1 72 ? -18.964 -5.156 34.476 1.00 98.12 72 GLN A C 1
ATOM 532 O O . GLN A 1 72 ? -18.238 -5.256 33.493 1.00 98.12 72 GLN A O 1
ATOM 537 N N . ALA A 1 73 ? -19.117 -4.004 35.132 1.00 98.12 73 ALA A N 1
ATOM 538 C CA . ALA A 1 73 ? -18.480 -2.756 34.717 1.00 98.12 73 ALA A CA 1
ATOM 539 C C . ALA A 1 73 ? -16.949 -2.888 34.648 1.00 98.12 73 ALA A C 1
ATOM 541 O O . ALA A 1 73 ? -16.331 -2.472 33.673 1.00 98.12 73 ALA A O 1
ATOM 542 N N . ARG A 1 74 ? -16.328 -3.544 35.640 1.00 98.25 74 ARG A N 1
ATOM 543 C CA . ARG A 1 74 ? -14.880 -3.818 35.625 1.00 98.25 74 ARG A CA 1
ATOM 544 C C . ARG A 1 74 ? -14.465 -4.747 34.486 1.00 98.25 74 ARG A C 1
ATOM 546 O O . ARG A 1 74 ? -13.384 -4.566 33.936 1.00 98.25 74 ARG A O 1
ATOM 553 N N . LYS A 1 75 ? -15.285 -5.748 34.150 1.00 98.31 75 LYS A N 1
ATOM 554 C CA . LYS A 1 75 ? -15.018 -6.648 33.020 1.00 98.31 75 LYS A CA 1
ATOM 555 C C . LYS A 1 75 ? -15.076 -5.882 31.699 1.00 98.31 75 LYS A C 1
ATOM 557 O O . LYS A 1 75 ? -14.122 -5.949 30.935 1.00 98.31 75 LYS A O 1
ATOM 562 N N . SER A 1 76 ? -16.144 -5.117 31.482 1.00 98.06 76 SER A N 1
ATOM 563 C CA . SER A 1 76 ? -16.310 -4.299 30.279 1.00 98.06 76 SER A CA 1
ATOM 564 C C . SER A 1 76 ? -15.216 -3.240 30.145 1.00 98.06 76 SER A C 1
ATOM 566 O O . SER A 1 76 ? -14.731 -3.022 29.044 1.00 98.06 76 SER A O 1
ATOM 568 N N . GLN A 1 77 ? -14.757 -2.637 31.248 1.00 98.38 77 GLN A N 1
ATOM 569 C CA . GLN A 1 77 ? -13.647 -1.683 31.193 1.00 98.38 77 GLN A CA 1
ATOM 570 C C . GLN A 1 77 ? -12.354 -2.328 30.678 1.00 98.38 77 GLN A C 1
ATOM 572 O O . GLN A 1 77 ? -11.700 -1.764 29.812 1.00 98.38 77 GLN A O 1
ATOM 577 N N . ARG A 1 78 ? -12.017 -3.537 31.145 1.00 98.25 78 ARG A N 1
ATOM 578 C CA . ARG A 1 78 ? -10.829 -4.264 30.662 1.00 98.25 78 ARG A CA 1
ATOM 579 C C . ARG A 1 78 ? -10.918 -4.604 29.178 1.00 98.25 78 ARG A C 1
ATOM 581 O O . ARG A 1 78 ? -9.912 -4.564 28.484 1.00 98.25 78 ARG A O 1
ATOM 588 N N . GLU A 1 79 ? -12.109 -4.958 28.708 1.00 98.50 79 GLU A N 1
ATOM 589 C CA . GLU A 1 79 ? -12.357 -5.244 27.294 1.00 98.50 79 GLU A CA 1
ATOM 590 C C . GLU A 1 79 ? -12.217 -3.980 26.437 1.00 98.50 79 GLU A C 1
ATOM 592 O O . GLU A 1 79 ? -11.572 -4.017 25.396 1.00 98.50 79 GLU A O 1
ATOM 597 N N . ILE A 1 80 ? -12.723 -2.839 26.918 1.00 98.38 80 ILE A N 1
ATOM 598 C CA . ILE A 1 80 ? -12.508 -1.534 26.279 1.00 98.38 80 ILE A CA 1
ATOM 599 C C . ILE A 1 80 ? -11.014 -1.206 26.201 1.00 98.38 80 ILE A C 1
ATOM 601 O O . ILE A 1 80 ? -10.546 -0.769 25.153 1.00 98.38 80 ILE A O 1
ATOM 605 N N . ASP A 1 81 ? -10.265 -1.407 27.285 1.00 98.44 81 ASP A N 1
ATOM 606 C CA . ASP A 1 81 ? -8.830 -1.111 27.318 1.00 98.44 81 ASP A CA 1
ATOM 607 C C . ASP A 1 81 ? -8.050 -2.022 26.353 1.00 98.44 81 ASP A C 1
ATOM 609 O O . ASP A 1 81 ? -7.183 -1.546 25.624 1.00 98.44 81 ASP A O 1
ATOM 613 N N . HIS A 1 82 ? -8.414 -3.308 26.277 1.00 98.38 82 HIS A N 1
ATOM 614 C CA . HIS A 1 82 ? -7.850 -4.246 25.304 1.00 98.38 82 HIS A CA 1
ATOM 615 C C . HIS A 1 82 ? -8.136 -3.815 23.860 1.00 98.38 82 HIS A C 1
ATOM 617 O O . HIS A 1 82 ? -7.219 -3.729 23.049 1.00 98.38 82 HIS A O 1
ATOM 623 N N . LEU A 1 83 ? -9.396 -3.511 23.537 1.00 98.44 83 LEU A N 1
ATOM 624 C CA . LEU A 1 83 ? -9.788 -3.090 22.190 1.00 98.44 83 LEU A CA 1
ATOM 625 C C . LEU A 1 83 ? -9.115 -1.775 21.780 1.00 98.44 83 LEU A C 1
ATOM 627 O O . LEU A 1 83 ? -8.779 -1.602 20.614 1.00 98.44 83 LEU A O 1
ATOM 631 N N . LYS A 1 84 ? -8.880 -0.852 22.719 1.00 98.56 84 LYS A N 1
ATOM 632 C CA . LYS A 1 84 ? -8.124 0.378 22.443 1.00 98.56 84 LYS A CA 1
ATOM 633 C C . LYS A 1 84 ? -6.675 0.089 22.061 1.00 98.56 84 LYS A C 1
ATOM 635 O O . LYS A 1 84 ? -6.214 0.643 21.070 1.00 98.56 84 LYS A O 1
ATOM 640 N N . ALA A 1 85 ? -5.997 -0.783 22.807 1.00 98.44 85 ALA A N 1
ATOM 641 C CA . ALA A 1 85 ? -4.626 -1.181 22.491 1.00 98.44 85 ALA A CA 1
ATOM 642 C C . ALA A 1 85 ? -4.540 -1.896 21.131 1.00 98.44 85 ALA A C 1
ATOM 644 O O . ALA A 1 85 ? -3.617 -1.666 20.356 1.00 98.44 85 ALA A O 1
ATOM 645 N N . GLU A 1 86 ? -5.533 -2.725 20.804 1.00 98.56 86 GLU A N 1
ATOM 646 C CA . GLU A 1 86 ? -5.613 -3.391 19.502 1.00 98.56 86 GLU A CA 1
ATOM 647 C C . GLU A 1 86 ? -5.844 -2.394 18.354 1.00 98.56 86 GLU A C 1
ATOM 649 O O . GLU A 1 86 ? -5.200 -2.497 17.312 1.00 98.56 86 GLU A O 1
ATOM 654 N N . ILE A 1 87 ? -6.708 -1.391 18.547 1.00 98.56 87 ILE A N 1
ATOM 655 C CA . ILE A 1 87 ? -6.919 -0.310 17.570 1.00 98.56 87 ILE A CA 1
ATOM 656 C C . ILE A 1 87 ? -5.634 0.492 17.343 1.00 98.56 87 ILE A C 1
ATOM 658 O O . ILE A 1 87 ? -5.330 0.827 16.198 1.00 98.56 87 ILE A O 1
ATOM 662 N N . GLU A 1 88 ? -4.891 0.806 18.404 1.00 98.56 88 GLU A N 1
ATOM 663 C CA . GLU A 1 88 ? -3.612 1.517 18.317 1.00 98.56 88 GLU A CA 1
ATOM 664 C C . GLU A 1 88 ? -2.604 0.715 17.486 1.00 98.56 88 GLU A C 1
ATOM 666 O O . GLU A 1 88 ? -2.147 1.197 16.450 1.00 98.56 88 GLU A O 1
ATOM 671 N N . HIS A 1 89 ? -2.396 -0.558 17.828 1.00 98.31 89 HIS A N 1
ATOM 672 C CA . HIS A 1 89 ? -1.516 -1.460 17.082 1.00 98.31 89 HIS A CA 1
ATOM 673 C C . HIS A 1 89 ? -1.926 -1.618 15.605 1.00 98.31 89 HIS A C 1
ATOM 675 O O . HIS A 1 89 ? -1.091 -1.592 14.701 1.00 98.31 89 HIS A O 1
ATOM 681 N N . LEU A 1 90 ? -3.224 -1.774 15.319 1.00 98.31 90 LEU A N 1
ATOM 682 C CA . LEU A 1 90 ? -3.715 -1.869 13.939 1.00 98.31 90 LEU A CA 1
ATOM 683 C C . LEU A 1 90 ? -3.529 -0.561 13.163 1.00 98.31 90 LEU A C 1
ATOM 685 O O . LEU A 1 90 ? -3.337 -0.593 11.947 1.00 98.31 90 LEU A O 1
ATOM 689 N N . THR A 1 91 ? -3.591 0.582 13.844 1.00 98.44 91 THR A N 1
ATOM 690 C CA . THR A 1 91 ? -3.354 1.893 13.233 1.00 98.44 91 THR A CA 1
ATOM 691 C C . THR A 1 91 ? -1.887 2.042 12.846 1.00 98.44 91 THR A C 1
ATOM 693 O O . THR A 1 91 ? -1.612 2.403 11.703 1.00 98.44 91 THR A O 1
ATOM 696 N N . GLU A 1 92 ? -0.966 1.678 13.739 1.00 98.25 92 GLU A N 1
ATOM 697 C CA . GLU A 1 92 ? 0.475 1.658 13.461 1.00 98.25 92 GLU A CA 1
ATOM 698 C C . GLU A 1 92 ? 0.798 0.733 12.281 1.00 98.25 92 GLU A C 1
ATOM 700 O O . GLU A 1 92 ? 1.383 1.166 11.290 1.00 98.25 92 GLU A O 1
ATOM 705 N N . SER A 1 93 ? 0.308 -0.512 12.316 1.00 98.38 93 SER A N 1
ATOM 706 C CA . SER A 1 93 ? 0.525 -1.483 11.237 1.00 98.38 93 SER A CA 1
ATOM 707 C C . SER A 1 93 ? -0.033 -1.010 9.886 1.00 98.38 93 SER A C 1
ATOM 709 O O . SER A 1 93 ? 0.573 -1.234 8.833 1.00 98.38 93 SER A O 1
ATOM 711 N N . ARG A 1 94 ? -1.183 -0.323 9.885 1.00 98.44 94 ARG A N 1
ATOM 712 C CA . ARG A 1 94 ? -1.757 0.276 8.672 1.00 98.44 94 ARG A CA 1
ATOM 713 C C . ARG A 1 94 ? -0.858 1.379 8.114 1.00 98.44 94 ARG A C 1
ATOM 715 O O . ARG A 1 94 ? -0.713 1.473 6.894 1.00 98.44 94 ARG A O 1
ATOM 722 N N . ASP A 1 95 ? -0.306 2.221 8.978 1.00 98.31 95 ASP A N 1
ATOM 723 C CA . ASP A 1 95 ? 0.526 3.348 8.564 1.00 98.31 95 ASP A CA 1
ATOM 724 C C . ASP A 1 95 ? 1.876 2.857 8.011 1.00 98.31 95 ASP A C 1
ATOM 726 O O . ASP A 1 95 ? 2.286 3.302 6.938 1.00 98.31 95 ASP A O 1
ATOM 730 N N . GLU A 1 96 ? 2.477 1.830 8.621 1.00 98.25 96 GLU A N 1
ATOM 731 C CA . GLU A 1 96 ? 3.649 1.128 8.073 1.00 98.25 96 GLU A CA 1
ATOM 732 C C . GLU A 1 96 ? 3.364 0.514 6.692 1.00 98.25 96 GLU A C 1
ATOM 734 O O . GLU A 1 96 ? 4.141 0.670 5.745 1.00 98.25 96 GLU A O 1
ATOM 739 N N . ALA A 1 97 ? 2.221 -0.162 6.538 1.00 98.19 97 ALA A N 1
ATOM 740 C CA . ALA A 1 97 ? 1.826 -0.753 5.261 1.00 98.19 97 ALA A CA 1
ATOM 741 C C . ALA A 1 97 ? 1.611 0.307 4.166 1.00 98.19 97 ALA A C 1
ATOM 743 O O . ALA A 1 97 ? 1.846 0.039 2.983 1.00 98.19 97 ALA A O 1
ATOM 744 N N . ARG A 1 98 ? 1.162 1.508 4.543 1.00 98.31 98 ARG A N 1
ATOM 745 C CA . ARG A 1 98 ? 1.022 2.643 3.628 1.00 98.31 98 ARG A CA 1
ATOM 746 C C . ARG A 1 98 ? 2.386 3.174 3.199 1.00 98.31 98 ARG A C 1
ATOM 748 O O . ARG A 1 98 ? 2.609 3.317 2.003 1.00 98.31 98 ARG A O 1
ATOM 755 N N . GLU A 1 99 ? 3.309 3.363 4.136 1.00 98.25 99 GLU A N 1
ATOM 756 C CA . GLU A 1 99 ? 4.671 3.814 3.830 1.00 98.25 99 GLU A CA 1
ATOM 757 C C . GLU A 1 99 ? 5.406 2.832 2.902 1.00 98.25 99 GLU A C 1
ATOM 759 O O . GLU A 1 99 ? 6.066 3.234 1.943 1.00 98.25 99 GLU A O 1
ATOM 764 N N . LEU A 1 100 ? 5.261 1.525 3.143 1.00 98.25 100 LEU A N 1
ATOM 765 C CA . LEU A 1 100 ? 5.827 0.497 2.268 1.00 98.25 100 LEU A CA 1
ATOM 766 C C . LEU A 1 100 ? 5.229 0.541 0.862 1.00 98.25 100 LEU A C 1
ATOM 768 O O . LEU A 1 100 ? 5.954 0.366 -0.116 1.00 98.25 100 LEU A O 1
ATOM 772 N N . ARG A 1 101 ? 3.918 0.772 0.748 1.00 98.38 101 ARG A N 1
ATOM 773 C CA . ARG A 1 101 ? 3.252 0.911 -0.550 1.00 98.38 101 ARG A CA 1
ATOM 774 C C . ARG A 1 101 ? 3.795 2.109 -1.321 1.00 98.38 101 ARG A C 1
ATOM 776 O O . ARG A 1 101 ? 4.077 1.957 -2.505 1.00 98.38 101 ARG A O 1
ATOM 783 N N . ASP A 1 102 ? 3.956 3.247 -0.655 1.00 98.31 102 ASP A N 1
ATOM 784 C CA . ASP A 1 102 ? 4.456 4.471 -1.281 1.00 98.31 102 ASP A CA 1
ATOM 785 C C . ASP A 1 102 ? 5.897 4.259 -1.782 1.00 98.31 102 ASP A C 1
ATOM 787 O O . ASP A 1 102 ? 6.173 4.462 -2.962 1.00 98.31 102 ASP A O 1
ATOM 791 N N . LYS A 1 103 ? 6.771 3.660 -0.957 1.00 98.06 103 LYS A N 1
ATOM 792 C CA . LYS A 1 103 ? 8.137 3.265 -1.359 1.00 98.06 103 LYS A CA 1
ATOM 793 C C . LYS A 1 103 ? 8.172 2.311 -2.557 1.00 98.06 103 LYS A C 1
ATOM 795 O O . LYS A 1 103 ? 9.090 2.374 -3.371 1.00 98.06 103 LYS A O 1
ATOM 800 N N . ILE A 1 104 ? 7.224 1.378 -2.650 1.00 98.12 104 ILE A N 1
ATOM 801 C CA . ILE A 1 104 ? 7.120 0.473 -3.805 1.00 98.12 104 ILE A CA 1
ATOM 802 C C . ILE A 1 104 ? 6.688 1.245 -5.055 1.00 98.12 104 ILE A C 1
ATOM 804 O O . ILE A 1 104 ? 7.219 0.968 -6.128 1.00 98.12 104 ILE A O 1
ATOM 808 N N . GLY A 1 105 ? 5.758 2.195 -4.916 1.00 98.25 105 GLY A N 1
ATOM 809 C CA . GLY A 1 105 ? 5.339 3.089 -5.996 1.00 98.25 105 GLY A CA 1
ATOM 810 C C . GLY A 1 105 ? 6.516 3.877 -6.564 1.00 98.25 105 GLY A C 1
ATOM 811 O O . GLY A 1 105 ? 6.793 3.771 -7.755 1.00 98.25 105 GLY A O 1
ATOM 812 N N . ASP A 1 106 ? 7.279 4.544 -5.697 1.00 98.06 106 ASP A N 1
ATOM 813 C CA . ASP A 1 106 ? 8.446 5.336 -6.104 1.00 98.06 106 ASP A CA 1
ATOM 814 C C . ASP A 1 106 ? 9.483 4.478 -6.849 1.00 98.06 106 ASP A C 1
ATOM 816 O O . ASP A 1 106 ? 9.940 4.829 -7.936 1.00 98.06 106 ASP A O 1
ATOM 820 N N . ARG A 1 107 ? 9.802 3.287 -6.319 1.00 97.88 107 ARG A N 1
ATOM 821 C CA . ARG A 1 107 ? 10.748 2.360 -6.967 1.00 97.88 107 ARG A CA 1
ATOM 822 C C . ARG A 1 107 ? 10.244 1.819 -8.300 1.00 97.88 107 ARG A C 1
ATOM 824 O O . ARG A 1 107 ? 11.049 1.504 -9.176 1.00 97.88 107 ARG A O 1
ATOM 831 N N . TYR A 1 108 ? 8.934 1.639 -8.441 1.00 98.25 108 TYR A N 1
ATOM 832 C CA . TYR A 1 108 ? 8.339 1.218 -9.703 1.00 98.25 108 TYR A CA 1
ATOM 833 C C . TYR A 1 108 ? 8.484 2.319 -10.757 1.00 98.25 108 TYR A C 1
ATOM 835 O O . TYR A 1 108 ? 8.906 2.034 -11.878 1.00 98.25 108 TYR A O 1
ATOM 843 N N . ASP A 1 109 ? 8.204 3.568 -10.387 1.00 98.31 109 ASP A N 1
ATOM 844 C CA . ASP A 1 109 ? 8.331 4.716 -11.284 1.00 98.31 109 ASP A CA 1
ATOM 845 C C . ASP A 1 109 ? 9.792 4.948 -11.707 1.00 98.31 109 ASP A C 1
ATOM 847 O O . ASP A 1 109 ? 10.064 5.140 -12.896 1.00 98.31 109 ASP A O 1
ATOM 851 N N . GLU A 1 110 ? 10.745 4.826 -10.776 1.00 98.19 110 GLU A N 1
ATOM 852 C CA . GLU A 1 110 ? 12.186 4.850 -11.071 1.00 98.19 110 GLU A CA 1
ATOM 853 C C . GLU A 1 110 ? 12.578 3.763 -12.084 1.00 98.19 110 GLU A C 1
ATOM 855 O O . GLU A 1 110 ? 13.194 4.056 -13.112 1.00 98.19 110 GLU A O 1
ATOM 860 N N . ALA A 1 111 ? 12.168 2.513 -11.847 1.00 98.06 111 ALA A N 1
ATOM 861 C CA . ALA A 1 111 ? 12.473 1.401 -12.746 1.00 98.06 111 ALA A CA 1
ATOM 862 C C . ALA A 1 111 ? 11.859 1.596 -14.143 1.00 98.06 111 ALA A C 1
ATOM 864 O O . ALA A 1 111 ? 12.476 1.262 -15.158 1.00 98.06 111 ALA A O 1
ATOM 865 N N . MET A 1 112 ? 10.651 2.159 -14.219 1.00 98.06 112 MET A N 1
ATOM 866 C CA . MET A 1 112 ? 10.003 2.471 -15.491 1.00 98.06 112 MET A CA 1
ATOM 867 C C . MET A 1 112 ? 10.734 3.579 -16.255 1.00 98.06 112 MET A C 1
ATOM 869 O O . MET A 1 112 ? 10.865 3.487 -17.480 1.00 98.06 112 MET A O 1
ATOM 873 N N . ALA A 1 113 ? 11.252 4.592 -15.556 1.00 98.00 113 ALA A N 1
ATOM 874 C CA . ALA A 1 113 ? 12.067 5.639 -16.161 1.00 98.00 113 ALA A CA 1
ATOM 875 C C . ALA A 1 113 ? 13.400 5.087 -16.700 1.00 98.00 113 ALA A C 1
ATOM 877 O O . ALA A 1 113 ? 13.776 5.387 -17.837 1.00 98.00 113 ALA A O 1
ATOM 878 N N . GLU A 1 114 ? 14.080 4.226 -15.938 1.00 98.12 114 GLU A N 1
ATOM 879 C CA . GLU A 1 114 ? 15.307 3.556 -16.388 1.00 98.12 114 GLU A CA 1
ATOM 880 C C . GLU A 1 114 ? 15.063 2.677 -17.621 1.00 98.12 114 GLU A C 1
ATOM 882 O O . GLU A 1 114 ? 15.816 2.749 -18.595 1.00 98.12 114 GLU A O 1
ATOM 887 N N . LEU A 1 115 ? 13.982 1.888 -17.630 1.00 97.75 115 LEU A N 1
ATOM 888 C CA . LEU A 1 115 ? 13.603 1.062 -18.780 1.00 97.75 115 LEU A CA 1
ATOM 889 C C . LEU A 1 115 ? 13.328 1.899 -20.033 1.00 97.75 115 LEU A C 1
ATOM 891 O O . LEU A 1 115 ? 13.736 1.511 -21.131 1.00 97.75 115 LEU A O 1
ATOM 895 N N . ALA A 1 116 ? 12.660 3.046 -19.888 1.00 97.25 116 ALA A N 1
ATOM 896 C CA . ALA A 1 116 ? 12.434 3.966 -20.997 1.00 97.25 116 ALA A CA 1
ATOM 897 C C . ALA A 1 116 ? 13.764 4.503 -21.553 1.00 97.25 116 ALA A C 1
ATOM 899 O O . ALA A 1 116 ? 13.985 4.464 -22.766 1.00 97.25 116 ALA A O 1
ATOM 900 N N . GLY A 1 117 ? 14.679 4.919 -20.671 1.00 97.06 117 GLY A N 1
ATOM 901 C CA . GLY A 1 117 ? 16.020 5.363 -21.052 1.00 97.06 117 GLY A CA 1
ATOM 902 C C . GLY A 1 117 ? 16.814 4.274 -21.778 1.00 97.06 117 GLY A C 1
ATOM 903 O O . GLY A 1 117 ? 17.327 4.507 -22.873 1.00 97.06 117 GLY A O 1
ATOM 904 N N . LEU A 1 118 ? 16.846 3.052 -21.241 1.00 97.06 118 LEU A N 1
ATOM 905 C CA . LEU A 1 118 ? 17.519 1.915 -21.878 1.00 97.06 118 LEU A CA 1
ATOM 906 C C . LEU A 1 118 ? 16.953 1.603 -23.262 1.00 97.06 118 LEU A C 1
ATOM 908 O O . LEU A 1 118 ? 17.720 1.351 -24.189 1.00 97.06 118 LEU A O 1
ATOM 912 N N . ARG A 1 119 ? 15.628 1.658 -23.425 1.00 96.88 119 ARG A N 1
ATOM 913 C CA . ARG A 1 119 ? 14.983 1.437 -24.722 1.00 96.88 119 ARG A CA 1
ATOM 914 C C . ARG A 1 119 ? 15.417 2.479 -25.749 1.00 96.88 119 ARG A C 1
ATOM 916 O O . ARG A 1 119 ? 15.829 2.105 -26.840 1.00 96.88 119 ARG A O 1
ATOM 923 N N . THR A 1 120 ? 15.415 3.759 -25.377 1.00 95.81 120 THR A N 1
ATOM 924 C CA . THR A 1 120 ? 15.904 4.820 -26.274 1.00 95.81 120 THR A CA 1
ATOM 925 C C . THR A 1 120 ? 17.381 4.651 -26.631 1.00 95.81 120 THR A C 1
ATOM 927 O O . THR A 1 120 ? 17.753 4.806 -27.792 1.00 95.81 120 THR A O 1
ATOM 930 N N . GLY A 1 121 ? 18.221 4.266 -25.664 1.00 96.12 121 GLY A N 1
ATOM 931 C CA . GLY A 1 121 ? 19.635 3.989 -25.910 1.00 96.12 121 GLY A CA 1
ATOM 932 C C . GLY A 1 121 ? 19.845 2.797 -26.845 1.00 96.12 121 GLY A C 1
ATOM 933 O O . GLY A 1 121 ? 20.693 2.855 -27.733 1.00 96.12 121 GLY A O 1
ATOM 934 N N . PHE A 1 122 ? 19.053 1.736 -26.688 1.00 96.50 122 PHE A N 1
ATOM 935 C CA . PHE A 1 122 ? 19.101 0.554 -27.546 1.00 96.50 122 PHE A CA 1
ATOM 936 C C . PHE A 1 122 ? 18.664 0.864 -28.983 1.00 96.50 122 PHE A C 1
ATOM 938 O O . PHE A 1 122 ? 19.322 0.436 -29.931 1.00 96.50 122 PHE A O 1
ATOM 945 N N . ASP A 1 123 ? 17.600 1.649 -29.154 1.00 96.62 123 ASP A N 1
ATOM 946 C CA . ASP A 1 123 ? 17.123 2.068 -30.474 1.00 96.62 123 ASP A CA 1
ATOM 947 C C . ASP A 1 123 ? 18.180 2.921 -31.199 1.00 96.62 123 ASP A C 1
ATOM 949 O O . ASP A 1 123 ? 18.519 2.634 -32.349 1.00 96.62 123 ASP A O 1
ATOM 953 N N . ALA A 1 124 ? 18.799 3.881 -30.500 1.00 96.31 124 ALA A N 1
ATOM 954 C CA . ALA A 1 124 ? 19.891 4.688 -31.047 1.00 96.31 124 ALA A CA 1
ATOM 955 C C . ALA A 1 124 ? 21.123 3.840 -31.424 1.00 96.31 124 ALA A C 1
ATOM 957 O O . ALA A 1 124 ? 21.725 4.032 -32.482 1.00 96.31 124 ALA A O 1
ATOM 958 N N . GLN A 1 125 ? 21.494 2.861 -30.592 1.00 96.06 125 GLN A N 1
ATOM 959 C CA . GLN A 1 125 ? 22.586 1.934 -30.909 1.00 96.06 125 GLN A CA 1
ATOM 960 C C . GLN A 1 125 ? 22.285 1.093 -32.153 1.00 96.06 125 GLN A C 1
ATOM 962 O O . GLN A 1 125 ? 23.169 0.899 -32.988 1.00 96.06 125 GLN A O 1
ATOM 967 N N . ASN A 1 126 ? 21.051 0.610 -32.306 1.00 97.38 126 ASN A N 1
ATOM 968 C CA . ASN A 1 126 ? 20.649 -0.158 -33.482 1.00 97.38 126 ASN A CA 1
ATOM 969 C C . ASN A 1 126 ? 20.719 0.670 -34.765 1.00 97.38 126 ASN A C 1
ATOM 971 O O . ASN A 1 126 ? 21.153 0.150 -35.795 1.00 97.38 126 ASN A O 1
ATOM 975 N N . GLU A 1 127 ? 20.343 1.947 -34.702 1.00 97.62 127 GLU A N 1
ATOM 976 C CA . GLU A 1 127 ? 20.462 2.863 -35.833 1.00 97.62 127 GLU A CA 1
ATOM 977 C C . GLU A 1 127 ? 21.928 3.061 -36.244 1.00 97.62 127 GLU A C 1
ATOM 979 O O . GLU A 1 127 ? 22.269 2.880 -37.414 1.00 97.62 127 GLU A O 1
ATOM 984 N N . ILE A 1 128 ? 22.821 3.307 -35.280 1.00 97.25 128 ILE A N 1
ATOM 985 C CA . ILE A 1 128 ? 24.265 3.427 -35.538 1.00 97.25 128 ILE A CA 1
ATOM 986 C C . ILE A 1 128 ? 24.827 2.124 -36.125 1.00 97.25 128 ILE A C 1
ATOM 988 O O . ILE A 1 128 ? 25.590 2.147 -37.089 1.00 97.25 128 ILE A O 1
ATOM 992 N N . ILE A 1 129 ? 24.437 0.963 -35.590 1.00 97.25 129 ILE A N 1
ATOM 993 C CA . ILE A 1 129 ? 24.861 -0.339 -36.127 1.00 97.25 129 ILE A CA 1
ATOM 994 C C . ILE A 1 129 ? 24.379 -0.516 -37.572 1.00 97.25 129 ILE A C 1
ATOM 996 O O . ILE A 1 129 ? 25.116 -1.063 -38.396 1.00 97.25 129 ILE A O 1
ATOM 1000 N N . ALA A 1 130 ? 23.158 -0.085 -37.893 1.00 97.81 130 ALA A N 1
ATOM 1001 C CA . ALA A 1 130 ? 22.629 -0.146 -39.251 1.00 97.81 130 ALA A CA 1
ATOM 1002 C C . ALA A 1 130 ? 23.423 0.761 -40.205 1.00 97.81 130 ALA A C 1
ATOM 1004 O O . ALA A 1 130 ? 23.822 0.298 -41.276 1.00 97.81 130 ALA A O 1
ATOM 1005 N N . GLN A 1 131 ? 23.727 1.995 -39.789 1.00 96.75 131 GLN A N 1
ATOM 1006 C CA . GLN A 1 131 ? 24.556 2.936 -40.550 1.00 96.75 131 GLN A CA 1
ATOM 1007 C C . GLN A 1 131 ? 25.960 2.369 -40.800 1.00 96.75 131 GLN A C 1
ATOM 1009 O O . GLN A 1 131 ? 26.376 2.240 -41.949 1.00 96.75 131 GLN A O 1
ATOM 1014 N N . LEU A 1 132 ? 26.646 1.897 -39.755 1.00 96.44 132 LEU A N 1
ATOM 1015 C CA . LEU A 1 132 ? 27.984 1.306 -39.877 1.00 96.44 132 LEU A CA 1
ATOM 1016 C C . LEU A 1 132 ? 28.001 0.057 -40.768 1.00 96.44 132 LEU A C 1
ATOM 1018 O O . LEU A 1 132 ? 28.966 -0.181 -41.496 1.00 96.44 132 LEU A O 1
ATOM 1022 N N . LYS A 1 133 ? 26.943 -0.765 -40.737 1.00 96.94 133 LYS A N 1
ATOM 1023 C CA . LYS A 1 133 ? 26.809 -1.908 -41.655 1.00 96.94 133 LYS A CA 1
ATOM 1024 C C . LYS A 1 133 ? 26.674 -1.450 -43.107 1.00 96.94 133 LYS A C 1
ATOM 1026 O O . LYS A 1 133 ? 27.305 -2.058 -43.970 1.00 96.94 133 LYS A O 1
ATOM 1031 N N . ALA A 1 134 ? 25.889 -0.405 -43.366 1.00 95.88 134 ALA A N 1
ATOM 1032 C CA . ALA A 1 134 ? 25.724 0.160 -44.701 1.00 95.88 134 ALA A CA 1
ATOM 1033 C C . ALA A 1 134 ? 27.034 0.775 -45.220 1.00 95.88 134 ALA A C 1
ATOM 1035 O O . ALA A 1 134 ? 27.466 0.449 -46.325 1.00 95.88 134 ALA A O 1
ATOM 1036 N N . GLU A 1 135 ? 27.718 1.576 -44.400 1.00 94.44 135 GLU A N 1
ATOM 1037 C CA . GLU A 1 135 ? 29.019 2.167 -44.736 1.00 94.44 135 GLU A CA 1
ATOM 1038 C C . GLU A 1 135 ? 30.080 1.100 -45.009 1.00 94.44 135 GLU A C 1
ATOM 1040 O O . GLU A 1 135 ? 30.803 1.172 -46.003 1.00 94.44 135 GLU A O 1
ATOM 1045 N N . ARG A 1 136 ? 30.147 0.058 -44.171 1.00 94.88 136 ARG A N 1
ATOM 1046 C CA . ARG A 1 136 ? 31.069 -1.064 -44.376 1.00 94.88 136 ARG A CA 1
ATOM 1047 C C . ARG A 1 136 ? 30.835 -1.749 -45.721 1.00 94.88 136 ARG A C 1
ATOM 1049 O O . ARG A 1 136 ? 31.801 -2.141 -46.376 1.00 94.88 136 ARG A O 1
ATOM 1056 N N . GLU A 1 137 ? 29.580 -1.938 -46.114 1.00 95.56 137 GLU A N 1
ATOM 1057 C CA . GLU A 1 137 ? 29.253 -2.587 -47.383 1.00 95.56 137 GLU A CA 1
ATOM 1058 C C . GLU A 1 137 ? 29.568 -1.684 -48.583 1.00 95.56 137 GLU A C 1
ATOM 1060 O O . GLU A 1 137 ? 30.159 -2.146 -49.562 1.00 95.56 137 GLU A O 1
ATOM 1065 N N . ALA A 1 138 ? 29.295 -0.381 -48.473 1.00 89.31 138 ALA A N 1
ATOM 1066 C CA . ALA A 1 138 ? 29.707 0.604 -49.470 1.00 89.31 138 ALA A CA 1
ATOM 1067 C C . ALA A 1 138 ? 31.235 0.610 -49.657 1.00 89.31 138 ALA A C 1
ATOM 1069 O O . ALA A 1 138 ? 31.726 0.495 -50.781 1.00 89.31 138 ALA A O 1
ATOM 1070 N N . LEU A 1 139 ? 31.994 0.634 -48.556 1.00 88.81 139 LEU A N 1
ATOM 1071 C CA . LEU A 1 139 ? 33.457 0.573 -48.576 1.00 88.81 139 LEU A CA 1
ATOM 1072 C C . LEU A 1 139 ? 33.972 -0.714 -49.225 1.00 88.81 139 LEU A C 1
ATOM 1074 O O . LEU A 1 139 ? 34.871 -0.660 -50.062 1.00 88.81 139 LEU A O 1
ATOM 1078 N N . ARG A 1 140 ? 33.387 -1.873 -48.897 1.00 92.25 140 ARG A N 1
ATOM 1079 C CA . ARG A 1 140 ? 33.739 -3.152 -4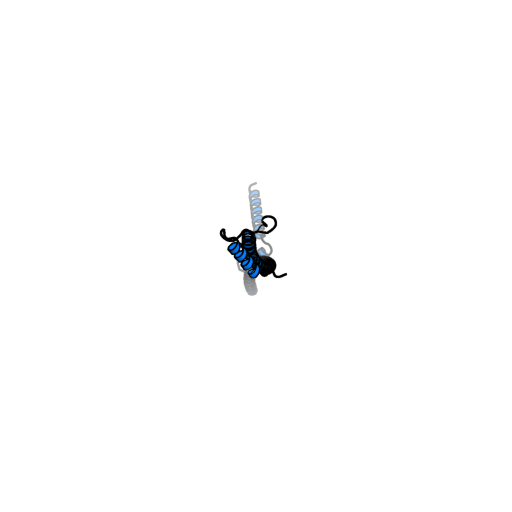9.536 1.00 92.25 140 ARG A CA 1
ATOM 1080 C C . ARG A 1 140 ? 33.521 -3.122 -51.041 1.00 92.25 140 ARG A C 1
ATOM 1082 O O . ARG A 1 140 ? 34.393 -3.579 -51.777 1.00 92.25 140 ARG A O 1
ATOM 1089 N N . SER A 1 141 ? 32.400 -2.566 -51.492 1.00 89.19 141 SER A N 1
ATOM 1090 C CA . SER A 1 141 ? 32.104 -2.403 -52.916 1.00 89.19 141 SER A CA 1
ATOM 1091 C C . SER A 1 141 ? 33.125 -1.494 -53.607 1.00 89.19 141 SER A C 1
ATOM 1093 O O . SER A 1 141 ? 33.657 -1.839 -54.665 1.00 89.19 141 SER A O 1
ATOM 1095 N N . THR A 1 142 ? 33.475 -0.358 -53.000 1.00 85.75 142 THR A N 1
ATOM 1096 C CA . THR A 1 142 ? 34.508 0.547 -53.530 1.00 85.75 142 THR A CA 1
ATOM 1097 C C . THR A 1 142 ? 35.880 -0.121 -53.581 1.00 85.75 142 THR A C 1
ATOM 1099 O O . THR A 1 142 ? 36.533 -0.067 -54.622 1.00 85.75 142 THR A O 1
ATOM 1102 N N . CYS A 1 143 ? 36.290 -0.835 -52.528 1.00 85.06 143 CYS A N 1
ATOM 1103 C CA . CYS A 1 143 ? 37.531 -1.612 -52.520 1.00 85.06 143 CYS A CA 1
ATOM 1104 C C . CYS A 1 143 ? 37.550 -2.694 -53.607 1.00 85.06 143 CYS A C 1
ATOM 1106 O O . CYS A 1 143 ? 38.545 -2.822 -54.316 1.00 85.06 143 CYS A O 1
ATOM 1108 N N . ALA A 1 144 ? 36.460 -3.446 -53.779 1.00 87.94 144 ALA A N 1
ATOM 1109 C CA . ALA A 1 144 ? 36.365 -4.485 -54.803 1.00 87.94 144 ALA A CA 1
ATOM 1110 C C . ALA A 1 144 ? 36.476 -3.903 -56.221 1.00 87.94 144 ALA A C 1
ATOM 1112 O O . ALA A 1 144 ? 37.214 -4.429 -57.056 1.00 87.94 144 ALA A O 1
ATOM 1113 N N . ARG A 1 145 ? 35.799 -2.777 -56.489 1.00 84.69 145 ARG A N 1
ATOM 1114 C CA . ARG A 1 145 ? 35.920 -2.062 -57.769 1.00 84.69 145 ARG A CA 1
ATOM 1115 C C . ARG A 1 145 ? 37.341 -1.531 -57.981 1.00 84.69 145 ARG A C 1
ATOM 1117 O O . ARG A 1 145 ? 37.850 -1.602 -59.100 1.00 84.69 145 ARG A O 1
ATOM 1124 N N . ALA A 1 146 ? 37.983 -1.012 -56.932 1.00 83.88 146 ALA A N 1
ATOM 1125 C CA . ALA A 1 146 ? 39.341 -0.480 -57.008 1.00 83.88 146 ALA A CA 1
ATOM 1126 C C . ALA A 1 146 ? 40.346 -1.587 -57.316 1.00 83.88 146 ALA A C 1
ATOM 1128 O O . ALA A 1 146 ? 41.160 -1.426 -58.223 1.00 83.88 146 ALA A O 1
ATOM 1129 N N . GLN A 1 147 ? 40.221 -2.734 -56.647 1.00 85.31 147 GLN A N 1
ATOM 1130 C CA . GLN A 1 147 ? 41.029 -3.914 -56.931 1.00 85.31 147 GLN A CA 1
ATOM 1131 C C . GLN A 1 147 ? 40.878 -4.348 -58.393 1.00 85.31 147 GLN A C 1
ATOM 1133 O O . GLN A 1 147 ? 41.876 -4.460 -59.095 1.00 85.31 147 GLN A O 1
ATOM 1138 N N . ALA A 1 148 ? 39.643 -4.476 -58.892 1.00 85.12 148 ALA A N 1
ATOM 1139 C CA . ALA A 1 148 ? 39.395 -4.845 -60.286 1.00 85.12 148 ALA A CA 1
ATOM 1140 C C . ALA A 1 148 ? 40.002 -3.841 -61.287 1.00 85.12 148 ALA A C 1
ATOM 1142 O O . ALA A 1 148 ? 40.494 -4.229 -62.348 1.00 85.12 148 ALA A O 1
ATOM 1143 N N . CYS A 1 149 ? 39.994 -2.544 -60.960 1.00 83.44 149 CYS A N 1
ATOM 1144 C CA . CYS A 1 149 ? 40.651 -1.523 -61.772 1.00 83.44 149 CYS A CA 1
ATOM 1145 C C . CYS A 1 149 ? 42.179 -1.684 -61.777 1.00 83.44 149 CYS A C 1
ATOM 1147 O O . CYS A 1 149 ? 42.797 -1.579 -62.838 1.00 83.44 149 CYS A O 1
ATOM 1149 N N . MET A 1 150 ? 42.782 -1.946 -60.614 1.00 81.62 150 MET A N 1
ATOM 1150 C CA . MET A 1 150 ? 44.227 -2.155 -60.484 1.00 81.62 150 MET A CA 1
ATOM 1151 C C . MET A 1 150 ? 44.674 -3.429 -61.205 1.00 81.62 150 MET A C 1
ATOM 1153 O O . MET A 1 150 ? 45.655 -3.386 -61.942 1.00 81.62 150 MET A O 1
ATOM 1157 N N . ASP A 1 151 ? 43.916 -4.522 -61.088 1.00 85.31 151 ASP A N 1
ATOM 1158 C CA . ASP A 1 151 ? 44.178 -5.777 -61.802 1.00 85.31 151 ASP A CA 1
ATOM 1159 C C . ASP A 1 151 ? 44.123 -5.569 -63.325 1.00 85.31 151 ASP A C 1
ATOM 1161 O O . ASP A 1 151 ? 44.998 -6.022 -64.066 1.00 85.31 151 ASP A O 1
ATOM 1165 N N . ARG A 1 152 ? 43.127 -4.812 -63.809 1.00 83.12 152 ARG A N 1
ATOM 1166 C CA . ARG A 1 152 ? 43.001 -4.455 -65.230 1.00 83.12 152 ARG A CA 1
ATOM 1167 C C . ARG A 1 152 ? 44.176 -3.599 -65.710 1.00 83.12 152 ARG A C 1
ATOM 1169 O O . ARG A 1 152 ? 44.689 -3.833 -66.803 1.00 83.12 152 ARG A O 1
ATOM 1176 N N . TRP A 1 153 ? 44.614 -2.624 -64.918 1.00 81.12 153 TRP A N 1
ATOM 1177 C CA . TRP A 1 153 ? 45.771 -1.800 -65.271 1.00 81.12 153 TRP A CA 1
ATOM 1178 C C . TRP A 1 153 ? 47.070 -2.619 -65.294 1.00 81.12 153 TRP A C 1
ATOM 1180 O O . TRP A 1 153 ? 47.837 -2.518 -66.250 1.00 81.12 153 TRP A O 1
ATOM 1190 N N . ALA A 1 154 ? 47.273 -3.502 -64.310 1.00 82.50 154 ALA A N 1
ATOM 1191 C CA . ALA A 1 154 ? 48.403 -4.431 -64.269 1.00 82.50 154 ALA A CA 1
ATOM 1192 C C . ALA A 1 154 ? 48.433 -5.385 -65.480 1.00 82.50 154 ALA A C 1
ATOM 1194 O O . ALA A 1 154 ? 49.508 -5.760 -65.941 1.00 82.50 154 ALA A O 1
ATOM 1195 N N . GLY A 1 155 ? 47.267 -5.720 -66.043 1.00 87.38 155 GLY A N 1
ATOM 1196 C CA . GLY A 1 155 ? 47.125 -6.472 -67.295 1.00 87.38 155 GLY A CA 1
ATOM 1197 C C . GLY A 1 1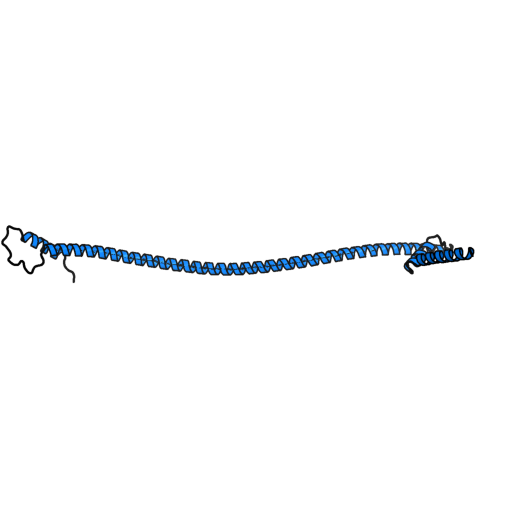55 ? 47.472 -5.698 -68.578 1.00 87.38 155 GLY A C 1
ATOM 1198 O O . GLY A 1 155 ? 47.342 -6.255 -69.665 1.00 87.38 155 GLY A O 1
ATOM 1199 N N . GLY A 1 156 ? 47.900 -4.432 -68.485 1.00 87.44 156 GLY A N 1
ATOM 1200 C CA . GLY A 1 156 ? 48.337 -3.616 -69.627 1.00 87.44 156 GLY A CA 1
ATOM 1201 C C . GLY A 1 156 ? 47.231 -2.804 -70.310 1.00 87.44 156 GLY A C 1
ATOM 1202 O O . GLY A 1 156 ? 47.456 -2.233 -71.377 1.00 87.44 156 GLY A O 1
ATOM 1203 N N . HIS A 1 157 ? 46.036 -2.727 -69.722 1.00 82.31 157 HIS A N 1
ATOM 1204 C CA . HIS A 1 157 ? 44.953 -1.900 -70.254 1.00 82.31 157 HIS A CA 1
ATOM 1205 C C . HIS A 1 157 ? 45.132 -0.418 -69.880 1.00 82.31 157 HIS A C 1
ATOM 1207 O O . HIS A 1 157 ? 45.529 -0.091 -68.761 1.00 82.31 157 HIS A O 1
ATOM 1213 N N . ALA A 1 158 ? 44.789 0.489 -70.802 1.00 82.25 158 ALA A N 1
ATOM 1214 C CA . ALA A 1 158 ? 44.806 1.931 -70.553 1.00 82.25 158 ALA A CA 1
ATOM 1215 C C . ALA A 1 158 ? 43.743 2.359 -69.518 1.00 82.25 158 ALA A C 1
ATOM 1217 O O . ALA A 1 158 ? 42.691 1.720 -69.384 1.00 82.25 158 ALA A O 1
ATOM 1218 N N . PHE A 1 159 ? 44.015 3.460 -68.807 1.00 78.38 159 PHE A N 1
ATOM 1219 C CA . PHE A 1 159 ? 43.065 4.062 -67.872 1.00 78.38 159 PHE A CA 1
ATOM 1220 C C . PHE A 1 159 ? 41.843 4.587 -68.627 1.00 78.38 159 PHE A C 1
ATOM 1222 O O . PHE A 1 159 ? 41.966 5.371 -69.565 1.00 78.38 159 PHE A O 1
ATOM 1229 N N . ASP A 1 160 ? 40.669 4.151 -68.189 1.00 78.19 160 ASP A N 1
ATOM 1230 C CA . ASP A 1 160 ? 39.385 4.574 -68.727 1.00 78.19 160 ASP A CA 1
ATOM 1231 C C . ASP A 1 160 ? 38.743 5.549 -67.735 1.00 78.19 160 ASP A C 1
ATOM 1233 O O . ASP A 1 160 ? 38.330 5.152 -66.638 1.00 78.19 160 ASP A O 1
ATOM 1237 N N . ALA A 1 161 ? 38.720 6.829 -68.111 1.00 75.94 161 ALA A N 1
ATOM 1238 C CA . ALA A 1 161 ? 38.194 7.909 -67.283 1.00 75.94 161 ALA A CA 1
ATOM 1239 C C . ALA A 1 161 ? 36.670 7.842 -67.110 1.00 75.94 161 ALA A C 1
ATOM 1241 O O . ALA A 1 161 ? 36.172 8.337 -66.102 1.00 75.94 161 ALA A O 1
ATOM 1242 N N . ASP A 1 162 ? 35.961 7.181 -68.028 1.00 79.38 162 ASP A N 1
ATOM 1243 C CA . ASP A 1 162 ? 34.512 6.959 -67.949 1.00 79.38 162 ASP A CA 1
ATOM 1244 C C . ASP A 1 162 ? 34.184 5.577 -67.343 1.00 79.38 162 ASP A C 1
ATOM 1246 O O . ASP A 1 162 ? 33.038 5.243 -67.024 1.00 79.38 162 ASP A O 1
ATOM 1250 N N . GLY A 1 163 ? 35.219 4.761 -67.138 1.00 76.44 163 GLY A N 1
ATOM 1251 C CA . GLY A 1 163 ? 35.144 3.422 -66.579 1.00 76.44 163 GLY A CA 1
ATOM 1252 C C . GLY A 1 163 ? 35.094 3.373 -65.044 1.00 76.44 163 GLY A C 1
ATOM 1253 O O . GLY A 1 163 ? 34.983 4.383 -64.344 1.00 76.44 163 GLY A O 1
ATOM 1254 N N . PRO A 1 164 ? 35.175 2.161 -64.460 1.00 77.69 164 PRO A N 1
ATOM 1255 C CA . PRO A 1 164 ? 35.184 1.970 -63.007 1.00 77.69 164 PRO A CA 1
ATOM 1256 C C . PRO A 1 164 ? 36.273 2.779 -62.283 1.00 77.69 164 PRO A C 1
ATOM 1258 O O . PRO A 1 164 ? 36.003 3.329 -61.220 1.00 77.69 164 PRO A O 1
ATOM 1261 N N . GLY A 1 165 ? 37.469 2.903 -62.871 1.00 75.50 165 GLY A N 1
ATOM 1262 C CA . GLY A 1 165 ? 38.591 3.650 -62.290 1.00 75.50 165 GLY A CA 1
ATOM 1263 C C . GLY A 1 165 ? 38.346 5.156 -62.184 1.00 75.50 165 GLY A C 1
ATOM 1264 O O . GLY A 1 165 ? 38.657 5.752 -61.154 1.00 75.50 165 GLY A O 1
ATOM 1265 N N . GLY A 1 166 ? 37.738 5.763 -63.207 1.00 79.06 166 GLY A N 1
ATOM 1266 C CA . GLY A 1 166 ? 37.322 7.165 -63.165 1.00 79.06 166 GLY A CA 1
ATOM 1267 C C . GLY A 1 166 ? 36.251 7.436 -62.112 1.00 79.06 166 GLY A C 1
ATOM 1268 O O . GLY A 1 166 ? 36.390 8.372 -61.329 1.00 79.06 166 GLY A O 1
ATOM 1269 N N . ARG A 1 167 ? 35.247 6.555 -62.000 1.00 80.06 167 ARG A N 1
ATOM 1270 C CA . ARG A 1 167 ? 34.212 6.652 -60.953 1.00 80.06 167 ARG A CA 1
ATOM 1271 C C . ARG A 1 167 ? 34.782 6.542 -59.538 1.00 80.06 167 ARG A C 1
ATOM 1273 O O . ARG A 1 167 ? 34.387 7.305 -58.671 1.00 80.06 167 ARG A O 1
ATOM 1280 N N . ILE A 1 168 ? 35.745 5.651 -59.305 1.00 80.31 168 ILE A N 1
ATOM 1281 C CA . ILE A 1 168 ? 36.402 5.524 -57.992 1.00 80.31 168 ILE A CA 1
ATOM 1282 C C . ILE A 1 168 ? 37.227 6.761 -57.653 1.00 80.31 168 ILE A C 1
ATOM 1284 O O . ILE A 1 168 ? 37.167 7.244 -56.527 1.00 80.31 168 ILE A O 1
ATOM 1288 N N . ARG A 1 169 ? 38.000 7.283 -58.616 1.00 79.88 169 ARG A N 1
ATOM 1289 C CA . ARG A 1 169 ? 38.729 8.548 -58.444 1.00 79.88 169 ARG A CA 1
ATOM 1290 C C . ARG A 1 169 ? 37.769 9.656 -58.024 1.00 79.88 169 ARG A C 1
ATOM 1292 O O . ARG A 1 169 ? 38.101 10.455 -57.155 1.00 79.88 169 ARG A O 1
ATOM 1299 N N . ASP A 1 170 ? 36.599 9.685 -58.644 1.00 81.00 170 ASP A N 1
ATOM 1300 C CA . ASP A 1 170 ? 35.589 10.693 -58.400 1.00 81.00 170 ASP A CA 1
ATOM 1301 C C . ASP A 1 170 ? 34.949 10.571 -57.014 1.00 81.00 170 ASP A C 1
ATOM 1303 O O . ASP A 1 170 ? 34.951 11.541 -56.261 1.00 81.00 170 ASP A O 1
ATOM 1307 N N . GLU A 1 171 ? 34.536 9.363 -56.632 1.00 80.19 171 GLU A N 1
ATOM 1308 C CA . GLU A 1 171 ? 34.032 9.055 -55.289 1.00 80.19 171 GLU A CA 1
ATOM 1309 C C . GLU A 1 171 ? 35.068 9.370 -54.191 1.00 80.19 171 GLU A C 1
ATOM 1311 O O . GLU A 1 171 ? 34.725 9.926 -53.150 1.00 80.19 171 GLU A O 1
ATOM 1316 N N . LEU A 1 172 ? 36.352 9.058 -54.416 1.00 77.06 172 LEU A N 1
ATOM 1317 C CA . LEU A 1 172 ? 37.436 9.387 -53.481 1.00 77.06 172 LEU A CA 1
ATOM 1318 C C . LEU A 1 172 ? 37.685 10.894 -53.388 1.00 77.06 172 LEU A C 1
ATOM 1320 O O . LEU A 1 172 ? 37.987 11.401 -52.307 1.00 77.06 172 LEU A O 1
ATOM 1324 N N . TYR A 1 173 ? 37.578 11.607 -54.511 1.00 80.00 173 TYR A N 1
ATOM 1325 C CA . TYR A 1 173 ? 37.722 13.057 -54.536 1.00 80.00 173 TYR A CA 1
ATOM 1326 C C . TYR A 1 173 ? 36.606 13.728 -53.731 1.00 80.00 173 TYR A C 1
ATOM 1328 O O . TYR A 1 173 ? 36.900 14.608 -52.927 1.00 80.00 173 TYR A O 1
ATOM 1336 N N . ASP A 1 174 ? 35.366 13.263 -53.883 1.00 81.69 174 ASP A N 1
ATOM 1337 C CA . ASP A 1 174 ? 34.207 13.792 -53.157 1.00 81.69 174 ASP A CA 1
ATOM 1338 C C . ASP A 1 174 ? 34.265 13.447 -51.663 1.00 81.69 174 ASP A C 1
ATOM 1340 O O . ASP A 1 174 ? 33.943 14.283 -50.822 1.00 81.69 174 ASP A O 1
ATOM 1344 N N . ALA A 1 175 ? 34.768 12.261 -51.306 1.00 78.31 175 ALA A N 1
ATOM 1345 C CA . ALA A 1 175 ? 34.999 11.887 -49.911 1.00 78.31 175 ALA A CA 1
ATOM 1346 C C . ALA A 1 175 ? 36.115 12.716 -49.245 1.00 78.31 175 ALA A C 1
ATOM 1348 O O . ALA A 1 175 ? 36.009 13.078 -48.075 1.00 78.31 175 ALA A O 1
ATOM 1349 N N . TYR A 1 176 ? 37.198 13.015 -49.972 1.00 79.00 176 TYR A N 1
ATOM 1350 C CA . TYR A 1 176 ? 38.321 13.805 -49.452 1.00 79.00 176 TYR A CA 1
ATOM 1351 C C . TYR A 1 176 ? 38.029 15.312 -49.434 1.00 79.00 176 TYR A C 1
ATOM 1353 O O . TYR A 1 176 ? 38.556 16.045 -48.595 1.00 79.00 176 TYR A O 1
ATOM 1361 N N . ARG A 1 177 ? 37.202 15.788 -50.370 1.00 80.56 177 ARG A N 1
ATOM 1362 C CA . ARG A 1 177 ? 36.776 17.183 -50.494 1.00 80.56 177 ARG A CA 1
ATOM 1363 C C . ARG A 1 177 ? 35.284 17.258 -50.826 1.00 80.56 177 ARG A C 1
ATOM 1365 O O . ARG A 1 177 ? 34.935 17.463 -51.994 1.00 80.56 177 ARG A O 1
ATOM 1372 N N . PRO A 1 178 ? 34.425 17.159 -49.799 1.00 79.62 178 PRO A N 1
ATOM 1373 C CA . PRO A 1 178 ? 32.993 17.353 -49.965 1.00 79.62 178 PRO A CA 1
ATOM 1374 C C . PRO A 1 178 ? 32.719 18.697 -50.648 1.00 79.62 178 PRO A C 1
ATOM 1376 O O . PRO A 1 178 ? 33.416 19.681 -50.388 1.00 79.62 178 PRO A O 1
ATOM 1379 N N . ASP A 1 179 ? 31.752 18.719 -51.563 1.00 79.19 179 ASP A N 1
ATOM 1380 C CA . ASP A 1 179 ? 31.249 19.912 -52.264 1.00 79.19 179 ASP A CA 1
ATOM 1381 C C . ASP A 1 179 ? 32.250 20.647 -53.180 1.00 79.19 179 ASP A C 1
ATOM 1383 O O . ASP A 1 179 ? 31.892 21.613 -53.860 1.00 79.19 179 ASP A O 1
ATOM 1387 N N . ALA A 1 180 ? 33.505 20.191 -53.285 1.00 79.25 180 ALA A N 1
ATOM 1388 C CA . ALA A 1 180 ? 34.518 20.873 -54.092 1.00 79.25 180 ALA A CA 1
ATOM 1389 C C . ALA A 1 180 ? 34.191 20.867 -55.590 1.00 79.25 180 ALA A C 1
ATOM 1391 O O . ALA A 1 180 ? 34.510 21.829 -56.287 1.00 79.25 180 ALA A O 1
ATOM 1392 N N . ARG A 1 181 ? 33.537 19.817 -56.098 1.00 76.25 181 ARG A N 1
ATOM 1393 C CA . ARG A 1 181 ? 33.084 19.770 -57.496 1.00 76.25 181 ARG A CA 1
ATOM 1394 C C . ARG A 1 181 ? 31.976 20.773 -57.775 1.00 76.25 181 ARG A C 1
ATOM 1396 O O . ARG A 1 181 ? 32.026 21.442 -58.800 1.00 76.25 181 ARG A O 1
ATOM 1403 N N . GLU A 1 182 ? 31.021 20.909 -56.856 1.00 78.62 182 GLU A N 1
ATOM 1404 C CA . GLU A 1 182 ? 29.954 21.906 -56.964 1.00 78.62 182 GLU A CA 1
ATOM 1405 C C . GLU A 1 182 ? 30.538 23.324 -56.910 1.00 78.62 182 GLU A C 1
ATOM 1407 O O . GLU A 1 182 ? 30.172 24.185 -57.710 1.00 78.62 182 GLU A O 1
ATOM 1412 N N . GLY A 1 183 ? 31.516 23.551 -56.028 1.00 75.44 183 GLY A N 1
ATOM 1413 C CA . GLY A 1 183 ? 32.269 24.802 -55.966 1.00 75.44 183 GLY A CA 1
ATOM 1414 C C . GLY A 1 183 ? 33.016 25.122 -57.266 1.00 75.44 183 GLY A C 1
ATOM 1415 O O . GLY A 1 183 ? 32.939 26.251 -57.743 1.00 75.44 183 GLY A O 1
ATOM 1416 N N . ILE A 1 184 ? 33.697 24.139 -57.868 1.00 81.06 184 ILE A N 1
ATOM 1417 C CA . ILE A 1 184 ? 34.411 24.300 -59.149 1.00 81.06 184 ILE A CA 1
ATOM 1418 C C . ILE A 1 184 ? 33.432 24.561 -60.300 1.00 81.06 184 ILE A C 1
ATOM 1420 O O . ILE A 1 184 ? 33.692 25.437 -61.122 1.00 81.06 184 ILE A O 1
ATOM 1424 N N . ALA A 1 185 ? 32.295 23.862 -60.337 1.00 80.75 185 ALA A N 1
ATOM 1425 C CA . ALA A 1 185 ? 31.259 24.071 -61.347 1.00 80.75 185 ALA A CA 1
ATOM 1426 C C . ALA A 1 185 ? 30.694 25.499 -61.290 1.00 80.75 185 ALA A C 1
ATOM 1428 O O . ALA A 1 185 ? 30.656 26.183 -62.310 1.00 80.75 185 ALA A O 1
ATOM 1429 N N . LYS A 1 186 ? 30.375 25.999 -60.088 1.00 82.75 186 LYS A N 1
ATOM 1430 C CA . LYS A 1 186 ? 29.940 27.393 -59.881 1.00 82.75 186 LYS A CA 1
ATOM 1431 C C . LYS A 1 186 ? 31.006 28.407 -60.306 1.00 82.75 186 LYS A C 1
ATOM 1433 O O . LYS A 1 186 ? 30.680 29.470 -60.827 1.00 82.75 186 LYS A O 1
ATOM 1438 N N . LEU A 1 187 ? 32.282 28.091 -60.088 1.00 80.06 187 LEU A N 1
ATOM 1439 C CA . LEU A 1 187 ? 33.406 28.932 -60.506 1.00 80.06 187 LEU A CA 1
ATOM 1440 C C . LEU A 1 187 ? 33.539 28.992 -62.032 1.00 80.06 187 LEU A C 1
ATOM 1442 O O . LEU A 1 187 ? 33.756 30.074 -62.570 1.00 80.06 187 LEU A O 1
ATOM 1446 N N . HIS A 1 188 ? 33.372 27.864 -62.725 1.00 81.88 188 HIS A N 1
ATOM 1447 C CA . HIS A 1 188 ? 33.339 27.830 -64.189 1.00 81.88 188 HIS A CA 1
ATOM 1448 C C . HIS A 1 188 ? 32.159 28.628 -64.746 1.00 81.88 188 HIS A C 1
ATOM 1450 O O . HIS A 1 188 ? 32.374 29.486 -65.594 1.00 81.88 188 HIS A O 1
ATOM 1456 N N . GLU A 1 189 ? 30.951 28.452 -64.203 1.00 84.75 189 GLU A N 1
ATOM 1457 C CA . GLU A 1 189 ? 29.784 29.252 -64.603 1.00 84.75 189 GLU A CA 1
ATOM 1458 C C . GLU A 1 189 ? 30.021 30.757 -64.408 1.00 84.75 189 GLU A C 1
ATOM 1460 O O . GLU A 1 189 ? 29.643 31.573 -65.250 1.00 84.75 189 GLU A O 1
ATOM 1465 N N . PHE A 1 190 ? 30.687 31.140 -63.315 1.00 83.88 190 PHE A N 1
ATOM 1466 C CA . PHE A 1 190 ? 31.038 32.532 -63.054 1.00 83.88 190 PHE A CA 1
ATOM 1467 C C . PHE A 1 190 ? 32.073 33.077 -64.050 1.00 83.88 190 PHE A C 1
ATOM 1469 O O . PHE A 1 190 ? 31.930 34.205 -64.526 1.00 83.88 190 PHE A O 1
ATOM 1476 N N . ILE A 1 191 ? 33.102 32.289 -64.379 1.00 83.25 191 ILE A N 1
ATOM 1477 C CA . ILE A 1 191 ? 34.133 32.654 -65.362 1.00 83.25 191 ILE A CA 1
ATOM 1478 C C . ILE A 1 191 ? 33.515 32.791 -66.757 1.00 83.25 191 ILE A C 1
ATOM 1480 O O . ILE A 1 191 ? 33.747 33.802 -67.420 1.00 83.25 191 ILE A O 1
ATOM 1484 N N . ASP A 1 192 ? 32.675 31.844 -67.170 1.00 85.12 192 ASP A N 1
ATOM 1485 C CA . ASP A 1 192 ? 31.997 31.869 -68.469 1.00 85.12 192 ASP A CA 1
ATOM 1486 C C . ASP A 1 192 ? 31.060 33.083 -68.585 1.00 85.12 192 ASP A C 1
ATOM 1488 O O . ASP A 1 192 ? 31.064 33.795 -69.594 1.00 85.12 192 ASP A O 1
ATOM 1492 N N . ALA A 1 193 ? 30.321 33.403 -67.516 1.00 83.31 193 ALA A N 1
ATOM 1493 C CA . ALA A 1 193 ? 29.480 34.598 -67.457 1.00 83.31 193 ALA A CA 1
ATOM 1494 C C . ALA A 1 193 ? 30.290 35.908 -67.500 1.00 83.31 193 ALA A C 1
ATOM 1496 O O . ALA A 1 193 ? 29.828 36.906 -68.064 1.00 83.31 193 ALA A O 1
ATOM 1497 N N . ALA A 1 194 ? 31.488 35.930 -66.908 1.00 78.12 194 ALA A N 1
ATOM 1498 C CA . ALA A 1 194 ? 32.382 37.085 -66.940 1.00 78.12 194 ALA A CA 1
ATOM 1499 C C . ALA A 1 194 ? 33.022 37.280 -68.324 1.00 78.12 194 ALA A C 1
ATOM 1501 O O . ALA A 1 194 ? 33.100 38.412 -68.803 1.00 78.12 194 ALA A O 1
ATOM 1502 N N . MET A 1 195 ? 33.421 36.194 -68.992 1.00 78.62 195 MET A N 1
ATOM 1503 C CA . MET A 1 195 ? 34.009 36.246 -70.334 1.00 78.62 195 MET A CA 1
ATOM 1504 C C . MET A 1 195 ? 32.975 36.633 -71.398 1.00 78.62 195 MET A C 1
ATOM 1506 O O . MET A 1 195 ? 33.259 37.481 -72.239 1.00 78.62 195 MET A O 1
ATOM 1510 N N . SER A 1 196 ? 31.740 36.128 -71.302 1.00 74.38 196 SER A N 1
ATOM 1511 C CA . SER A 1 196 ? 30.659 36.488 -72.233 1.00 74.38 196 SER A CA 1
ATOM 1512 C C . SER A 1 196 ? 30.252 37.972 -72.151 1.00 74.38 196 SER A C 1
ATOM 1514 O O . SER A 1 196 ? 29.861 38.565 -73.156 1.00 74.38 196 SER A O 1
ATOM 1516 N N . LYS A 1 197 ? 30.396 38.616 -70.982 1.00 63.59 197 LYS A N 1
ATOM 1517 C CA . LYS A 1 197 ? 30.182 40.069 -70.828 1.00 63.59 197 LYS A CA 1
ATOM 1518 C C . LYS A 1 197 ? 31.325 40.922 -71.392 1.00 63.59 197 LYS A C 1
ATOM 1520 O O . LYS A 1 197 ? 31.090 42.082 -71.719 1.00 63.59 197 LYS A O 1
ATOM 1525 N N . GLY A 1 198 ? 32.533 40.370 -71.508 1.00 58.34 198 GLY A N 1
ATOM 1526 C CA . GLY A 1 198 ? 33.698 41.056 -72.077 1.00 58.34 198 GLY A CA 1
ATOM 1527 C C . GLY A 1 198 ? 33.691 41.142 -73.607 1.00 58.34 198 GLY A C 1
ATOM 1528 O O . GLY A 1 198 ? 34.317 42.038 -74.157 1.00 58.34 198 GLY A O 1
ATOM 1529 N N . GLU A 1 199 ? 32.955 40.263 -74.293 1.00 54.44 199 GLU A N 1
ATOM 1530 C CA . GLU A 1 199 ? 32.853 40.238 -75.764 1.00 54.44 199 GLU A CA 1
ATOM 1531 C C . GLU A 1 199 ? 31.752 41.161 -76.332 1.00 54.44 199 GLU A C 1
ATOM 1533 O O . GLU A 1 199 ? 31.620 41.289 -77.547 1.00 54.44 199 GLU A O 1
ATOM 1538 N N . GLN A 1 200 ? 30.959 41.817 -75.473 1.00 52.62 200 GLN A N 1
ATOM 1539 C CA . GLN A 1 200 ? 29.898 42.762 -75.872 1.00 52.62 200 GLN A CA 1
ATOM 1540 C C . GLN A 1 200 ? 30.263 44.247 -75.664 1.00 52.62 200 GLN A C 1
ATOM 1542 O O . GLN A 1 200 ? 29.382 45.103 -75.755 1.00 52.62 200 GLN A O 1
ATOM 1547 N N . SER A 1 201 ? 31.532 44.561 -75.373 1.00 48.25 201 SER A N 1
ATOM 1548 C CA . SER A 1 201 ? 32.060 45.938 -75.259 1.00 48.25 201 SER A CA 1
ATOM 1549 C C . SER A 1 201 ? 33.013 46.253 -76.405 1.00 48.25 201 SER A C 1
ATOM 1551 O O . SER A 1 201 ? 32.986 47.410 -76.878 1.00 48.25 201 SER A O 1
#

Radius of gyration: 67.95 Å; chains: 1; bounding box: 121×60×166 Å

Foldseek 3Di:
DDDPLVVLLVVLVVQVVQPDPPDDDDPDPDDDDRSVNSVVVSVVVVVVVVVVVVVVVVVVVVVVVVVVVVVVVVVVVVVVVVVVVVVVVVVVVVVVVVVVVVVVVVVVVVVVVVVVVVVVVVVVVVVVVVVVVVVVVVVVVLVVLVVVQVVCVVVVDDDDCVDSNVVSVVVVCCVVPPCVVVVVVVVVVVVVVVVVVVVVD

Sequence (201 aa):
MTIDKEKLKALAERAIANNHPGGGGNPFPALAVRAADVLTLLAEIERLEVDNGSMRGSTKRMGEDASRAQKQARKSQREIDHLKAEIEHLTESRDEARELRDKIGDRYDEAMAELAGLRTGFDAQNEIIAQLKAEREALRSTCARAQACMDRWAGGHAFDADGPGGRIRDELYDAYRPDAREGIAKLHEFIDAAMSKGEQS